Protein 3I6I (pdb70)

Nearest PDB structures (foldseek):
  3i6i-assembly1_A  TM=1.003E+00  e=5.537E-61  Vitis vinifera
  3i6q-assembly1_A  TM=9.974E-01  e=1.670E-55  Vitis vinifera
  3i52-assembly1_A  TM=9.810E-01  e=1.243E-54  Vitis vinifera
  2qys-assembly2_B  TM=9.311E-01  e=1.424E-30  Ocimum basilicum
  7cs3-assembly2_B  TM=8.955E-01  e=9.671E-26  Isatis tinctoria

Foldseek 3Di:
DEEEEEQCLPDLNVLQLVLCLVVVHAYEYEDEDDDADPSRVVSVVVSVVSPYHYDYDFLLPQVSLLCVCVVVVHAEYEYQDDLVCLLSNVSNLVSCLVNVRHNEYEGNAAAADLVQFDFDPPLVVSSVSVVVSVVSNVVSVHKYFYEHEHAELAQQDLQDHFDDPAEAEAEAPLPAWTAYAHSNRSNNLVVVLRPDPLRIQAYEYECQPQRTGGRVVLQVLLCVVVVHHHHYDYDYLVNLVVQLVVNDPPRNSSSRVCSRCRVVNRNNDDDQPDRRHHYRCVVDPPPDTDYSSVVSNVSSVD

Structure (mmCIF, N/CA/C/O backbone):
data_3I6I
#
_entry.id   3I6I
#
_cell.length_a   45.079
_cell.length_b   50.236
_cell.length_c   67.424
_cell.angle_alpha   90.00
_cell.angle_beta   103.56
_cell.angle_gamma   90.00
#
_symmetry.space_group_name_H-M   'P 1 21 1'
#
loop_
_entity.id
_entity.type
_entity.pdbx_description
1 polymer 'Putative leucoanthocyanidin reductase 1'
2 non-polymer 'NADPH DIHYDRO-NICOTINAMIDE-ADENINE-DINUCLEOTIDE PHOSPHATE'
3 non-polymer 'ACETIC ACID'
4 water water
#
loop_
_atom_site.group_PDB
_atom_site.id
_atom_site.type_symbol
_atom_site.label_atom_id
_atom_site.label_alt_id
_atom_site.label_comp_id
_atom_site.label_asym_id
_atom_site.label_entity_id
_atom_site.label_seq_id
_atom_site.pdbx_PDB_ins_code
_atom_site.Cartn_x
_atom_site.Cartn_y
_atom_site.Cartn_z
_atom_site.occupancy
_atom_site.B_iso_or_equiv
_atom_site.auth_seq_id
_atom_site.auth_comp_id
_atom_site.auth_asym_id
_atom_site.auth_atom_id
_atom_site.pdbx_PDB_model_num
ATOM 1 N N . GLY A 1 11 ? 27.065 5.078 23.618 1.00 21.21 11 GLY A N 1
ATOM 2 C CA . GLY A 1 11 ? 26.091 5.714 22.661 1.00 15.05 11 GLY A CA 1
ATOM 3 C C . GLY A 1 11 ? 24.810 6.216 23.342 1.00 9.72 11 GLY A C 1
ATOM 4 O O . GLY A 1 11 ? 23.920 5.432 23.669 1.00 10.22 11 GLY A O 1
ATOM 5 N N . ARG A 1 12 ? 24.700 7.529 23.507 1.00 7.87 12 ARG A N 1
ATOM 6 C CA . ARG A 1 12 ? 23.542 8.147 24.185 1.00 5.66 12 ARG A CA 1
ATOM 7 C C . ARG A 1 12 ? 22.289 8.216 23.307 1.00 4.18 12 ARG A C 1
ATOM 8 O O . ARG A 1 12 ? 22.309 8.695 22.163 1.00 5.58 12 ARG A O 1
ATOM 16 N N . VAL A 1 13 ? 21.194 7.679 23.840 1.00 4.99 13 VAL A N 1
ATOM 17 C CA . VAL A 1 13 ? 19.936 7.538 23.095 1.00 8.06 13 VAL A CA 1
ATOM 18 C C . VAL A 1 13 ? 18.939 8.569 23.592 1.00 8.17 13 VAL A C 1
ATOM 19 O O . VAL A 1 13 ? 18.761 8.699 24.810 1.00 8.74 13 VAL A O 1
ATOM 23 N N . LEU A 1 14 ? 18.338 9.306 22.660 1.00 6.67 14 LEU A N 1
ATOM 24 C CA . LEU A 1 14 ? 17.197 10.194 22.939 1.00 5.75 14 LEU A CA 1
ATOM 25 C C . LEU A 1 14 ? 15.952 9.581 22.321 1.00 5.83 14 LEU A C 1
ATOM 26 O O . LEU A 1 14 ? 15.898 9.329 21.091 1.00 8.49 14 LEU A O 1
ATOM 31 N N . ILE A 1 15 ? 14.941 9.368 23.146 1.00 7.15 15 ILE A N 1
ATOM 32 C CA . ILE A 1 15 ? 13.641 8.855 22.682 1.00 2.88 15 ILE A CA 1
ATOM 33 C C . ILE A 1 15 ? 12.580 9.934 22.844 1.00 4.41 15 ILE A C 1
ATOM 34 O O . ILE A 1 15 ? 12.387 10.477 23.938 1.00 5.15 15 ILE A O 1
ATOM 39 N N . ALA A 1 16 ? 11.896 10.226 21.753 1.00 6.40 16 ALA A N 1
ATOM 40 C CA . ALA A 1 16 ? 10.744 11.104 21.760 1.00 5.40 16 ALA A CA 1
ATOM 41 C C . ALA A 1 16 ? 9.511 10.237 21.645 1.00 11.19 16 ALA A C 1
ATOM 42 O O . ALA A 1 16 ? 9.442 9.367 20.787 1.00 15.04 16 ALA A O 1
ATOM 44 N N . GLY A 1 17 ? 8.540 10.479 22.513 1.00 9.97 17 GLY A N 1
ATOM 45 C CA . GLY A 1 17 ? 7.315 9.664 22.526 1.00 12.10 17 GLY A CA 1
ATOM 46 C C . GLY A 1 17 ? 7.377 8.461 23.443 1.00 11.29 17 GLY A C 1
ATOM 47 O O . GLY A 1 17 ? 6.616 7.488 23.283 1.00 11.17 17 GLY A O 1
ATOM 48 N N . ALA A 1 18 ? 8.247 8.522 24.438 1.00 12.01 18 ALA A N 1
ATOM 49 C CA . ALA A 1 18 ? 8.395 7.415 25.396 1.00 11.43 18 ALA A CA 1
ATOM 50 C C . ALA A 1 18 ? 7.148 7.095 26.264 1.00 13.03 18 ALA A C 1
ATOM 51 O O . ALA A 1 18 ? 7.067 6.002 26.831 1.00 17.97 18 ALA A O 1
ATOM 53 N N . THR A 1 19 ? 6.185 8.020 26.377 1.00 11.04 19 THR A N 1
ATOM 54 C CA . THR A 1 19 ? 4.952 7.758 27.145 1.00 11.79 19 THR A CA 1
ATOM 55 C C . THR A 1 19 ? 3.839 7.156 26.296 1.00 11.32 19 THR A C 1
ATOM 56 O O . THR A 1 19 ? 2.765 6.822 26.821 1.00 8.99 19 THR A O 1
ATOM 60 N N . GLY A 1 20 ? 4.134 6.984 25.011 1.00 7.66 20 GLY A N 1
ATOM 61 C CA . GLY A 1 20 ? 3.255 6.372 24.036 1.00 10.45 20 GLY A CA 1
ATOM 62 C C . GLY A 1 20 ? 3.244 4.861 24.116 1.00 4.17 20 GLY A C 1
ATOM 63 O O . GLY A 1 20 ? 4.028 4.246 24.839 1.00 6.85 20 GLY A O 1
ATOM 64 N N . PHE A 1 21 ? 2.312 4.262 23.408 1.00 7.55 21 PHE A N 1
ATOM 65 C CA . PHE A 1 21 ? 2.130 2.822 23.479 1.00 8.78 21 PHE A CA 1
ATOM 66 C C . PHE A 1 21 ? 3.431 2.076 23.065 1.00 9.26 21 PHE A C 1
ATOM 67 O O . PHE A 1 21 ? 4.029 1.322 23.862 1.00 7.78 21 PHE A O 1
ATOM 75 N N . ILE A 1 22 ? 3.898 2.316 21.840 1.00 6.88 22 ILE A N 1
ATOM 76 C CA . ILE A 1 22 ? 5.151 1.714 21.382 1.00 7.39 22 ILE A CA 1
ATOM 77 C C . ILE A 1 22 ? 6.355 2.276 22.127 1.00 4.57 22 ILE A C 1
ATOM 78 O O . ILE A 1 2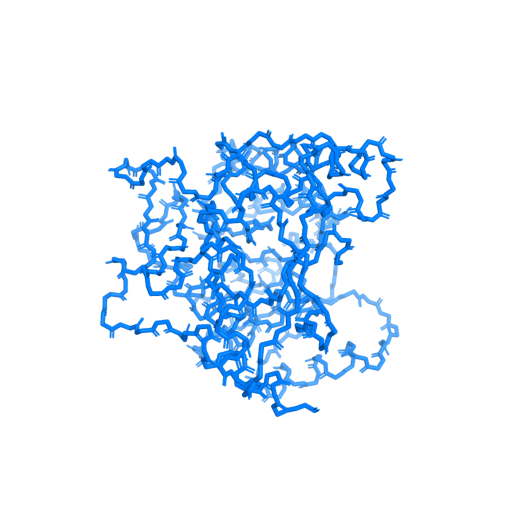2 ? 7.310 1.565 22.465 1.00 5.16 22 ILE A O 1
ATOM 83 N N . GLY A 1 23 ? 6.343 3.577 22.323 1.00 6.12 23 GLY A N 1
ATOM 84 C CA . GLY A 1 23 ? 7.443 4.255 22.977 1.00 7.69 23 GLY A CA 1
ATOM 85 C C . GLY A 1 23 ? 7.794 3.695 24.349 1.00 5.10 23 GLY A C 1
ATOM 86 O O . GLY A 1 23 ? 8.983 3.608 24.665 1.00 6.75 23 GLY A O 1
ATOM 87 N N . GLN A 1 24 ? 6.798 3.257 25.131 1.00 3.58 24 GLN A N 1
ATOM 88 C CA . GLN A 1 24 ? 7.036 2.709 26.484 1.00 6.10 24 GLN A CA 1
ATOM 89 C C . GLN A 1 24 ? 7.898 1.429 26.374 1.00 8.03 24 GLN A C 1
ATOM 90 O O . GLN A 1 24 ? 8.836 1.201 27.159 1.00 4.77 24 GLN A O 1
ATOM 94 N N . PHE A 1 25 ? 7.562 0.594 25.400 1.00 5.03 25 PHE A N 1
ATOM 95 C CA . PHE A 1 25 ? 8.320 -0.650 25.170 1.00 5.82 25 PHE A CA 1
ATOM 96 C C . PHE A 1 25 ? 9.757 -0.350 24.705 1.00 4.56 25 PHE A C 1
ATOM 97 O O . PHE A 1 25 ? 10.698 -0.967 25.190 1.00 6.95 25 PHE A O 1
ATOM 105 N N . VAL A 1 26 ? 9.915 0.606 23.787 1.00 4.69 26 VAL A N 1
ATOM 106 C CA . VAL A 1 26 ? 11.252 0.947 23.242 1.00 3.61 26 VAL A CA 1
ATOM 107 C C . VAL A 1 26 ? 12.138 1.530 24.340 1.00 4.08 26 VAL A C 1
ATOM 108 O O . VAL A 1 26 ? 13.293 1.157 24.479 1.00 3.84 26 VAL A O 1
ATOM 112 N N . ALA A 1 27 ? 11.580 2.451 25.128 1.00 6.25 27 ALA A N 1
ATOM 113 C CA . ALA A 1 27 ? 12.318 3.098 26.233 1.00 2.04 27 ALA A CA 1
ATOM 114 C C . ALA A 1 27 ? 12.749 2.114 27.318 1.00 3.16 27 ALA A C 1
ATOM 115 O O . ALA A 1 27 ? 13.897 2.139 27.780 1.00 3.47 27 ALA A O 1
ATOM 117 N N . THR A 1 28 ? 11.846 1.211 27.702 1.00 2.00 28 THR A N 1
ATOM 118 C CA . THR A 1 28 ? 12.138 0.211 28.699 1.00 3.72 28 THR A CA 1
ATOM 119 C C . THR A 1 28 ? 13.245 -0.693 28.220 1.00 2.00 28 THR A C 1
ATOM 120 O O . THR A 1 28 ? 14.134 -1.022 28.989 1.00 4.74 28 THR A O 1
A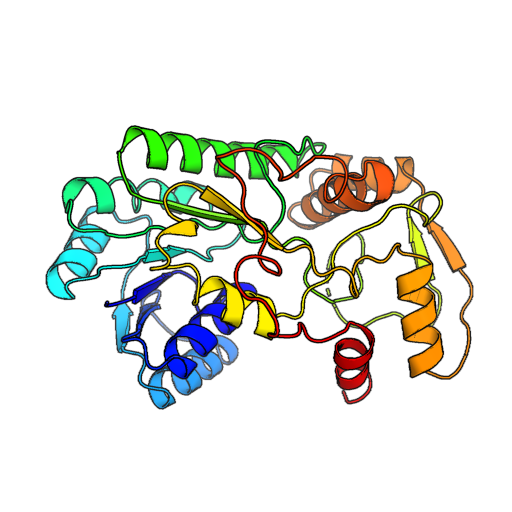TOM 124 N N . ALA A 1 29 ? 13.181 -1.098 26.950 1.00 2.84 29 ALA A N 1
ATOM 125 C CA . ALA A 1 29 ? 14.206 -1.950 26.333 1.00 3.92 29 ALA A CA 1
ATOM 126 C C . ALA A 1 29 ? 15.561 -1.261 26.313 1.00 2.00 29 ALA A C 1
ATOM 127 O O . ALA A 1 29 ? 16.576 -1.858 26.630 1.00 3.09 29 ALA A O 1
ATOM 129 N N . SER A 1 30 ? 15.567 0.009 25.936 1.00 4.88 30 SER A N 1
ATOM 130 C CA . SER A 1 30 ? 16.802 0.805 25.956 1.00 6.78 30 SER A CA 1
ATOM 131 C C . SER A 1 30 ? 17.444 0.797 27.364 1.00 4.77 30 SER A C 1
ATOM 132 O O . SER A 1 30 ? 18.635 0.523 27.520 1.00 5.36 30 SER A O 1
ATOM 135 N N . LEU A 1 31 ? 16.649 1.036 28.402 1.00 6.57 31 LEU A N 1
ATOM 136 C CA . LEU A 1 31 ? 17.166 1.018 29.777 1.00 7.23 31 LEU A CA 1
ATOM 137 C C . LEU A 1 31 ? 17.611 -0.373 30.247 1.00 7.25 31 LEU A C 1
ATOM 138 O O . LEU A 1 31 ? 18.649 -0.508 30.878 1.00 10.22 31 LEU A O 1
ATOM 143 N N . ASP A 1 32 ? 16.837 -1.405 29.902 1.00 7.45 32 ASP A N 1
ATOM 144 C CA . ASP A 1 32 ? 17.183 -2.801 30.195 1.00 8.40 32 ASP A CA 1
ATOM 145 C C . ASP A 1 32 ? 18.454 -3.280 29.463 1.00 9.11 32 ASP A C 1
ATOM 146 O O . ASP A 1 32 ? 19.137 -4.203 29.944 1.00 8.97 32 ASP A O 1
ATOM 151 N N . ALA A 1 33 ? 18.777 -2.637 28.340 1.00 8.39 33 ALA A N 1
ATOM 152 C CA . ALA A 1 33 ? 20.018 -2.910 27.588 1.00 8.05 33 ALA A CA 1
ATOM 153 C C . ALA A 1 33 ? 21.206 -2.158 28.154 1.00 7.23 33 ALA A C 1
ATOM 154 O O . ALA A 1 33 ? 22.294 -2.239 27.601 1.00 7.17 33 ALA A O 1
ATOM 156 N N . HIS A 1 34 ? 20.990 -1.426 29.254 1.00 8.30 34 HIS A N 1
ATOM 157 C CA A HIS A 1 34 ? 22.036 -0.654 29.921 0.50 7.93 34 HIS A CA 1
ATOM 158 C CA B HIS A 1 34 ? 22.018 -0.616 29.934 0.50 7.17 34 HIS A CA 1
ATOM 159 C C . HIS A 1 34 ? 22.582 0.492 29.024 1.00 8.30 34 HIS A C 1
ATOM 160 O O . HIS A 1 34 ? 23.732 0.923 29.179 1.00 9.72 34 HIS A O 1
ATOM 173 N N . ARG A 1 35 ? 21.760 0.972 28.095 1.00 7.55 35 ARG A N 1
ATOM 174 C CA . ARG A 1 35 ? 22.119 2.104 27.218 1.00 7.15 35 ARG A CA 1
ATOM 175 C C . ARG A 1 35 ? 21.794 3.440 27.915 1.00 9.55 35 ARG A C 1
ATOM 176 O O . ARG A 1 35 ? 20.724 3.577 28.516 1.00 5.01 35 ARG A O 1
ATOM 184 N N . PRO A 1 36 ? 22.706 4.437 27.842 1.00 11.93 36 PRO A N 1
ATOM 185 C CA . PRO A 1 36 ? 22.340 5.723 28.455 1.00 11.01 36 PRO A CA 1
ATOM 186 C C . PRO A 1 36 ? 21.149 6.301 27.708 1.00 11.46 36 PRO A C 1
ATOM 187 O O . PRO A 1 36 ? 21.210 6.462 26.475 1.00 7.43 36 PRO A O 1
ATOM 191 N N . THR A 1 37 ? 20.068 6.577 28.434 1.00 6.37 37 THR A N 1
ATOM 192 C CA . THR A 1 37 ? 18.796 6.844 27.811 1.00 5.64 37 THR A CA 1
ATOM 193 C C . THR A 1 37 ? 18.173 8.129 28.312 1.00 8.02 37 THR A C 1
ATOM 194 O O . THR A 1 37 ? 17.980 8.295 29.508 1.00 9.76 37 THR A O 1
ATOM 198 N N . TYR A 1 38 ? 17.855 9.023 27.378 1.00 7.72 38 TYR A N 1
ATOM 199 C CA . TYR A 1 38 ? 17.292 10.331 27.684 1.00 5.50 38 TYR A CA 1
ATOM 200 C C . TYR A 1 38 ? 15.891 10.347 27.108 1.00 8.82 38 TYR A C 1
ATOM 201 O O . TYR A 1 38 ? 15.678 9.895 25.986 1.00 14.89 38 TYR A O 1
ATOM 210 N N . ILE A 1 39 ? 14.940 10.858 27.871 1.00 5.45 39 ILE A N 1
ATOM 211 C CA . ILE A 1 39 ? 13.532 10.795 27.512 1.00 5.15 39 ILE A CA 1
ATOM 212 C C . ILE A 1 39 ? 12.999 12.210 27.381 1.00 6.22 39 ILE A C 1
ATOM 213 O O . ILE A 1 39 ? 13.059 12.983 28.349 1.00 4.29 39 ILE A O 1
ATOM 218 N N . LEU A 1 40 ? 12.474 12.546 26.203 1.00 4.21 40 LEU A N 1
ATOM 219 C CA . LEU A 1 40 ? 11.930 13.871 25.963 1.00 5.08 40 LEU A CA 1
ATOM 220 C C . LEU A 1 40 ? 10.548 13.979 26.575 1.00 9.01 40 LEU A C 1
ATOM 221 O O . LEU A 1 40 ? 9.727 13.111 26.358 1.00 12.99 40 LEU A O 1
ATOM 226 N N . ALA A 1 41 ? 10.313 15.029 27.377 1.00 7.25 41 ALA A N 1
ATOM 227 C CA . ALA A 1 41 ? 9.043 15.250 28.055 1.00 4.58 41 ALA A CA 1
ATOM 228 C C . ALA A 1 41 ? 8.470 16.617 27.676 1.00 10.89 41 ALA A C 1
ATOM 229 O O . ALA A 1 41 ? 9.198 17.612 27.639 1.00 6.52 41 ALA A O 1
ATOM 231 N N . ARG A 1 42 ? 7.170 16.649 27.394 1.00 11.02 42 ARG A N 1
ATOM 232 C CA . ARG A 1 42 ? 6.418 17.887 27.232 1.00 15.82 42 ARG A CA 1
ATOM 233 C C . ARG A 1 42 ? 6.394 18.594 28.572 1.00 13.88 42 ARG A C 1
ATOM 234 O O . ARG A 1 42 ? 6.056 17.979 29.584 1.00 11.78 42 ARG A O 1
ATOM 242 N N . PRO A 1 43 ? 6.758 19.886 28.602 1.00 15.63 43 PRO A N 1
ATOM 243 C CA . PRO A 1 43 ? 6.638 20.647 29.848 1.00 18.35 43 PRO A CA 1
ATOM 244 C C . PRO A 1 43 ? 5.207 20.711 30.378 1.00 20.17 43 PRO A C 1
ATOM 245 O O . PRO A 1 43 ? 4.268 20.764 29.589 1.00 20.64 43 PRO A O 1
ATOM 249 N N . GLY A 1 44 ? 5.051 20.697 31.699 1.00 20.91 44 GLY A N 1
ATOM 250 C CA . GLY A 1 44 ? 3.748 20.922 32.322 1.00 24.45 44 GLY A CA 1
ATOM 251 C C . GLY A 1 44 ? 3.325 19.844 33.297 1.00 27.00 44 GLY A C 1
ATOM 252 O O . GLY A 1 44 ? 4.105 18.946 33.624 1.00 30.92 44 GLY A O 1
ATOM 253 N N . PRO A 1 45 ? 2.075 19.935 33.774 1.00 27.67 45 PRO A N 1
ATOM 254 C CA . PRO A 1 45 ? 1.451 18.988 34.685 1.00 26.51 45 PRO A CA 1
ATOM 255 C C . PRO A 1 45 ? 1.372 17.604 34.060 1.00 24.49 45 PRO A C 1
ATOM 256 O O . PRO A 1 45 ? 1.293 17.483 32.841 1.00 24.69 45 PRO A O 1
ATOM 258 N N . ARG A 1 46 ? 1.410 16.571 34.894 1.00 23.18 46 ARG A N 1
ATOM 259 C CA . ARG A 1 46 ? 1.487 15.193 34.414 1.00 20.91 46 ARG A CA 1
ATOM 260 C C . ARG A 1 46 ? 0.231 14.385 34.728 1.00 17.52 46 ARG A C 1
ATOM 261 O O . ARG A 1 46 ? -0.197 14.302 35.864 1.00 16.99 46 ARG A O 1
ATOM 269 N N . SER A 1 47 ? -0.338 13.784 33.689 1.00 16.70 47 SER A N 1
ATOM 270 C CA . SER A 1 47 ? -1.432 12.826 33.818 1.00 17.00 47 SER A CA 1
ATOM 271 C C . SER A 1 47 ? -1.011 11.706 34.778 1.00 14.60 47 SER A C 1
ATOM 272 O O . SER A 1 47 ? 0.180 11.414 34.895 1.00 16.06 47 SER A O 1
ATOM 275 N N . PRO A 1 48 ? -1.975 11.067 35.458 1.00 12.96 48 PRO A N 1
ATOM 276 C CA . PRO A 1 48 ? -1.661 9.872 36.258 1.00 11.66 48 PRO A CA 1
ATOM 277 C C . PRO A 1 48 ? -0.864 8.793 35.503 1.00 12.16 48 PRO A C 1
ATOM 278 O O . PRO A 1 48 ? 0.088 8.249 36.054 1.00 13.74 48 PRO A O 1
ATOM 282 N N . SER A 1 49 ? -1.226 8.506 34.255 1.00 11.68 49 SER A N 1
ATOM 283 C CA . SER A 1 49 ? -0.541 7.463 33.493 1.00 12.98 49 SER A CA 1
ATOM 284 C C . SER A 1 49 ? 0.862 7.912 33.060 1.00 12.18 49 SER A C 1
ATOM 285 O O . SER A 1 49 ? 1.815 7.139 33.180 1.00 8.31 49 SER A O 1
ATOM 288 N N . LYS A 1 50 ? 0.983 9.162 32.597 1.00 13.69 50 LYS A N 1
ATOM 289 C CA . LYS A 1 50 ? 2.292 9.763 32.288 1.00 14.44 50 LYS A CA 1
ATOM 290 C C . LYS A 1 50 ? 3.203 9.786 33.509 1.00 12.23 50 LYS A C 1
ATOM 291 O O . LYS A 1 50 ? 4.385 9.428 33.419 1.00 14.50 50 LYS A O 1
ATOM 293 N N . ALA A 1 51 ? 2.642 10.219 34.630 1.00 11.80 51 ALA A N 1
ATOM 294 C CA . ALA A 1 51 ? 3.316 10.165 35.929 1.00 11.32 51 ALA A CA 1
ATOM 295 C C . ALA A 1 51 ? 3.837 8.763 36.208 1.00 11.10 51 ALA A C 1
ATOM 296 O O . ALA A 1 51 ? 4.976 8.604 36.639 1.00 12.03 51 ALA A O 1
ATOM 298 N N . LYS A 1 52 ? 3.000 7.758 35.954 1.00 10.08 52 LYS A N 1
ATOM 299 C CA . LYS A 1 52 ? 3.376 6.363 36.170 1.00 13.74 52 LYS A CA 1
ATOM 300 C C . LYS A 1 52 ? 4.570 5.977 35.298 1.00 12.49 52 LYS A C 1
ATOM 301 O O . LYS A 1 52 ? 5.590 5.482 35.784 1.00 13.66 52 LYS A O 1
ATOM 303 N N . ILE A 1 53 ? 4.450 6.238 34.008 1.00 13.63 53 ILE A N 1
ATOM 304 C CA . ILE A 1 53 ? 5.506 5.896 33.054 1.00 12.19 53 ILE A CA 1
ATOM 305 C C . ILE A 1 53 ? 6.831 6.610 33.362 1.00 11.20 53 ILE A C 1
ATOM 306 O O . ILE A 1 53 ? 7.879 5.965 33.437 1.00 8.90 53 ILE A O 1
ATOM 311 N N . PHE A 1 54 ? 6.799 7.932 33.535 1.00 11.36 54 PHE A N 1
ATOM 312 C CA . PHE A 1 54 ? 8.032 8.688 33.815 1.00 9.64 54 PHE A CA 1
ATOM 313 C C . PHE A 1 54 ? 8.748 8.230 35.094 1.00 9.20 54 PHE A C 1
ATOM 314 O O . PHE A 1 54 ? 9.977 8.237 35.151 1.00 16.16 54 PHE A O 1
ATOM 322 N N . LYS A 1 55 ? 7.987 7.857 36.108 1.00 7.96 55 LYS A N 1
ATOM 323 C CA . LYS A 1 55 ? 8.556 7.367 37.358 1.00 12.37 55 LYS A CA 1
ATOM 324 C C . LYS A 1 55 ? 9.307 6.054 37.115 1.00 9.11 55 LYS A C 1
ATOM 325 O O . LYS A 1 55 ? 10.472 5.914 37.488 1.00 11.85 55 LYS A O 1
ATOM 326 N N . ALA A 1 56 ? 8.628 5.105 36.488 1.00 7.63 56 ALA A N 1
ATOM 327 C CA . ALA A 1 56 ? 9.235 3.804 36.140 1.00 9.27 56 ALA A CA 1
ATOM 328 C C . ALA A 1 56 ? 10.558 3.951 35.369 1.00 10.60 56 ALA A C 1
ATOM 329 O O . ALA A 1 56 ? 11.552 3.277 35.699 1.00 7.88 56 ALA A O 1
ATOM 331 N N . LEU A 1 57 ? 10.569 4.848 34.374 1.00 5.88 57 LEU A N 1
ATOM 332 C CA . LEU A 1 57 ? 11.743 5.077 33.543 1.00 6.31 57 LEU A CA 1
ATOM 333 C C . LEU A 1 57 ? 12.878 5.747 34.321 1.00 7.76 57 LEU A C 1
ATOM 334 O O . LEU A 1 57 ? 14.035 5.341 34.192 1.00 10.92 57 LEU A O 1
ATOM 339 N N . GLU A 1 58 ? 12.562 6.770 35.120 1.00 7.90 58 GLU A N 1
ATOM 340 C CA . GLU A 1 58 ? 13.567 7.423 35.972 1.00 9.40 58 GLU A CA 1
ATOM 341 C C . GLU A 1 58 ? 14.176 6.425 36.973 1.00 9.65 58 GLU A C 1
ATOM 342 O O . GLU A 1 58 ? 15.387 6.434 37.206 1.00 9.75 58 GLU A O 1
ATOM 348 N N . ASP A 1 59 ? 13.339 5.552 37.525 1.00 7.06 59 ASP A N 1
ATOM 349 C CA . ASP A 1 59 ? 13.808 4.499 38.447 1.00 13.33 59 ASP A CA 1
ATOM 350 C C . ASP A 1 59 ? 14.766 3.509 37.745 1.00 14.59 59 ASP A C 1
ATOM 351 O O . ASP A 1 59 ? 15.625 2.909 38.403 1.00 15.24 59 ASP A O 1
ATOM 356 N N . LYS A 1 60 ? 14.607 3.351 36.424 1.00 15.96 60 LYS A N 1
ATOM 357 C CA . LYS A 1 60 ? 15.512 2.538 35.596 1.00 15.68 60 LYS A CA 1
ATOM 358 C C . LYS A 1 60 ? 16.745 3.335 35.128 1.00 17.38 60 LYS A C 1
ATOM 359 O O . LYS A 1 60 ? 17.648 2.780 34.506 1.00 15.09 60 LYS A O 1
ATOM 365 N N . GLY A 1 61 ? 16.790 4.632 35.430 1.00 12.51 61 GLY A N 1
ATOM 366 C CA . GLY A 1 61 ? 17.990 5.436 35.165 1.00 10.60 61 GLY A CA 1
ATOM 367 C C . GLY A 1 61 ? 17.856 6.411 34.011 1.00 7.80 61 GLY A C 1
ATOM 368 O O . GLY A 1 61 ? 18.842 7.007 33.586 1.00 7.59 61 GLY A O 1
ATOM 369 N N . ALA A 1 62 ? 16.633 6.599 33.537 1.00 3.52 62 ALA A N 1
ATOM 370 C CA . ALA A 1 62 ? 16.354 7.547 32.445 1.00 6.54 62 ALA A CA 1
ATOM 371 C C . ALA A 1 62 ? 16.628 8.977 32.883 1.00 7.27 62 ALA A C 1
ATOM 372 O O . ALA A 1 62 ? 16.401 9.317 34.041 1.00 8.77 62 ALA A O 1
ATOM 374 N N . ILE A 1 63 ? 17.124 9.803 31.963 1.00 8.77 63 ILE A N 1
ATOM 375 C CA . ILE A 1 63 ? 17.338 11.228 32.243 1.00 9.09 63 ILE A CA 1
ATOM 376 C C . ILE A 1 63 ? 16.252 11.971 31.490 1.00 7.99 63 ILE A C 1
ATOM 377 O O . ILE A 1 63 ? 16.162 11.877 30.260 1.00 7.77 63 ILE A O 1
ATOM 382 N N . ILE A 1 64 ? 15.401 12.682 32.216 1.00 6.55 64 ILE A N 1
ATOM 383 C CA . ILE A 1 64 ? 14.329 13.434 31.568 1.00 7.55 64 ILE A CA 1
ATOM 384 C C . ILE A 1 64 ? 14.848 14.794 31.073 1.00 6.43 64 ILE A C 1
ATOM 385 O O . ILE A 1 64 ? 15.518 15.524 31.817 1.00 8.91 64 ILE A O 1
ATOM 390 N N . VAL A 1 65 ? 14.535 15.097 29.815 1.00 7.64 65 VAL A N 1
ATOM 391 C CA . VAL A 1 65 ? 14.826 16.376 29.161 1.00 6.26 65 VAL A CA 1
ATOM 392 C C . VAL A 1 65 ? 13.532 16.978 28.601 1.00 7.18 65 VAL A C 1
ATOM 393 O O . VAL A 1 65 ? 12.667 16.281 28.077 1.00 7.47 65 VAL A O 1
ATOM 397 N N . TYR A 1 66 ? 13.378 18.289 28.743 1.00 6.23 66 TYR A N 1
ATOM 398 C CA . TYR A 1 66 ? 12.120 18.928 28.414 1.00 6.86 66 TYR A CA 1
ATOM 399 C C . TYR A 1 66 ? 12.178 19.581 27.062 1.00 7.58 66 TYR A C 1
ATOM 400 O O . TYR A 1 66 ? 13.070 20.377 26.794 1.00 9.18 66 TYR A O 1
ATOM 409 N N . GLY A 1 67 ? 11.227 19.248 26.205 1.00 9.45 67 GLY A N 1
ATOM 410 C CA . GLY A 1 67 ? 11.094 19.923 24.925 1.00 9.90 67 GLY A CA 1
ATOM 411 C C . GLY A 1 67 ? 10.078 19.213 24.056 1.00 12.57 67 GLY A C 1
ATOM 412 O O . GLY A 1 67 ? 9.463 18.229 24.479 1.00 13.09 67 GLY A O 1
ATOM 413 N N . LEU A 1 68 ? 9.933 19.725 22.838 1.00 10.72 68 LEU A N 1
ATOM 414 C CA . LEU A 1 68 ? 8.972 19.249 21.855 1.00 12.59 68 LEU A CA 1
ATOM 415 C C . LEU A 1 68 ? 9.713 19.173 20.525 1.00 11.22 68 LEU A C 1
ATOM 416 O O . LEU A 1 68 ? 10.459 20.098 20.187 1.00 9.18 68 LEU A O 1
ATOM 421 N N . ILE A 1 69 ? 9.493 18.089 19.777 1.00 13.54 69 ILE A N 1
ATOM 422 C CA . ILE A 1 69 ? 10.301 17.807 18.584 1.00 8.94 69 ILE A CA 1
ATOM 423 C C . ILE A 1 69 ? 10.038 18.757 17.417 1.00 6.59 69 ILE A C 1
ATOM 424 O O . ILE A 1 69 ? 10.858 18.840 16.532 1.00 9.69 69 ILE A O 1
ATOM 429 N N . ASN A 1 70 ? 8.921 19.482 17.444 1.00 7.55 70 ASN A N 1
ATOM 430 C CA . ASN A 1 70 ? 8.6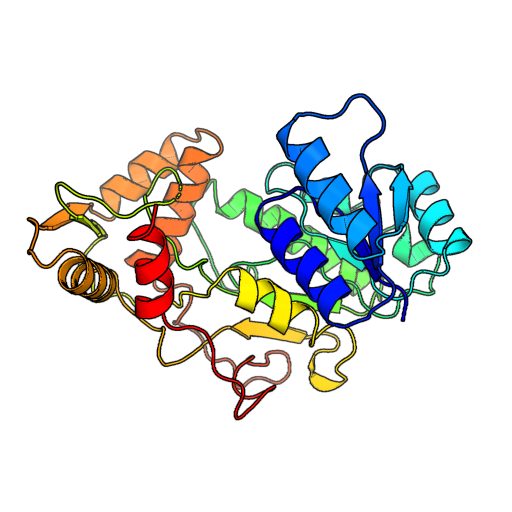16 20.501 16.407 1.00 7.43 70 ASN A CA 1
ATOM 431 C C . ASN A 1 70 ? 9.335 21.872 16.589 1.00 6.27 70 ASN A C 1
ATOM 432 O O . ASN A 1 70 ? 9.147 22.809 15.798 1.00 8.81 70 ASN A O 1
ATOM 437 N N . GLU A 1 71 ? 10.136 21.984 17.646 1.00 8.04 71 GLU A N 1
ATOM 438 C CA . GLU A 1 71 ? 10.845 23.213 17.972 1.00 9.68 71 GLU A CA 1
ATOM 439 C C . GLU A 1 71 ? 12.303 23.021 17.605 1.00 6.77 71 GLU A C 1
ATOM 440 O O . GLU A 1 71 ? 13.058 22.458 18.393 1.00 7.86 71 GLU A O 1
ATOM 446 N N . GLN A 1 72 ? 12.685 23.438 16.405 1.00 6.17 72 GLN A N 1
ATOM 447 C CA . GLN A 1 72 ? 14.021 23.083 15.863 1.00 5.57 72 GLN A CA 1
ATOM 448 C C . GLN A 1 72 ? 15.169 23.575 16.731 1.00 7.10 72 GLN A C 1
ATOM 449 O O . GLN A 1 72 ? 16.049 22.770 17.113 1.00 2.78 72 GLN A O 1
ATOM 455 N N . GLU A 1 73 ? 15.182 24.871 17.032 1.00 10.08 73 GLU A N 1
ATOM 456 C CA . GLU A 1 73 ? 16.220 25.450 17.903 1.00 10.41 73 GLU A CA 1
ATOM 457 C C . GLU A 1 73 ? 16.335 24.711 19.259 1.00 6.82 73 GLU A C 1
ATOM 458 O O . GLU A 1 73 ? 17.441 24.417 19.705 1.00 2.46 73 GLU A O 1
ATOM 464 N N . ALA A 1 74 ? 15.200 24.427 19.905 1.00 7.81 74 ALA A N 1
ATOM 465 C CA . ALA A 1 74 ? 15.190 23.652 21.156 1.00 6.14 74 ALA A CA 1
ATOM 466 C C . ALA A 1 74 ? 15.823 22.280 20.975 1.00 6.13 74 ALA A C 1
ATOM 467 O O . ALA A 1 74 ? 16.600 21.824 21.824 1.00 6.10 74 ALA A O 1
ATOM 469 N N . MET A 1 75 ? 15.493 21.602 19.878 1.00 5.19 75 MET A N 1
ATOM 470 C CA . MET A 1 75 ? 16.039 20.258 19.650 1.00 6.80 75 MET A CA 1
ATOM 471 C C . MET A 1 75 ? 17.534 20.310 19.378 1.00 4.92 75 MET A C 1
ATOM 472 O O . MET A 1 75 ? 18.281 19.419 19.817 1.00 5.12 75 MET A O 1
ATOM 477 N N . GLU A 1 76 ? 17.976 21.349 18.669 1.00 6.85 76 GLU A N 1
ATOM 478 C CA . GLU A 1 76 ? 19.408 21.493 18.413 1.00 5.35 76 GLU A CA 1
ATOM 479 C C . GLU A 1 76 ? 20.145 21.605 19.753 1.00 4.78 76 GLU A C 1
ATOM 480 O O . GLU A 1 76 ? 21.184 20.953 19.974 1.00 6.00 76 GLU A O 1
ATOM 486 N N . LYS A 1 77 ? 19.583 22.389 20.674 1.00 4.24 77 LYS A N 1
ATOM 487 C CA . LYS A 1 77 ? 20.230 22.619 21.958 1.00 5.53 77 LYS A CA 1
ATOM 488 C C . LYS A 1 77 ? 20.357 21.330 22.764 1.00 4.94 77 LYS A C 1
ATOM 489 O O . LYS A 1 77 ? 21.403 21.044 23.303 1.00 6.34 77 LYS A O 1
ATOM 492 N N . ILE A 1 78 ? 19.279 20.567 22.827 1.00 4.09 78 ILE A N 1
ATOM 493 C CA . ILE A 1 78 ? 19.245 19.287 23.543 1.00 7.02 78 ILE A CA 1
ATOM 494 C C . ILE A 1 78 ? 20.253 18.263 22.951 1.00 4.41 78 ILE A C 1
ATOM 495 O O . ILE A 1 78 ? 21.046 17.661 23.679 1.00 3.50 78 ILE A O 1
ATOM 500 N N . LEU A 1 79 ? 20.251 18.104 21.630 1.00 4.53 79 LEU A N 1
ATOM 501 C CA . LEU A 1 79 ? 21.156 17.147 20.990 1.00 6.79 79 LEU A CA 1
ATOM 502 C C . LEU A 1 79 ? 22.618 17.513 21.241 1.00 6.91 79 LEU A C 1
ATOM 503 O O . LEU A 1 79 ? 23.474 16.626 21.383 1.00 8.12 79 LEU A O 1
ATOM 508 N N . LYS A 1 80 ? 22.893 18.808 21.286 1.00 6.09 80 LYS A N 1
ATOM 509 C CA . LYS A 1 80 ? 24.245 19.296 21.514 1.00 8.85 80 LYS A CA 1
ATOM 510 C C . LYS A 1 80 ? 24.631 19.183 22.973 1.00 8.56 80 LYS A C 1
ATOM 511 O O . LYS A 1 80 ? 25.688 18.627 23.297 1.00 8.67 80 LYS A O 1
ATOM 515 N N . GLU A 1 81 ? 23.784 19.716 23.847 1.00 5.12 81 GLU A N 1
ATOM 516 C CA . GLU A 1 81 ? 24.077 19.754 25.285 1.00 8.65 81 GLU A CA 1
ATOM 517 C C . GLU A 1 81 ? 24.276 18.344 25.856 1.00 9.13 81 GLU A C 1
ATOM 518 O O . GLU A 1 81 ? 25.193 18.119 26.643 1.00 9.55 81 GLU A O 1
ATOM 521 N N . HIS A 1 82 ? 23.433 17.400 25.439 1.00 7.10 82 HIS A N 1
ATOM 522 C CA . HIS A 1 82 ? 23.458 16.042 25.989 1.00 5.02 82 HIS A CA 1
ATOM 523 C C . HIS A 1 82 ? 24.283 15.051 25.161 1.00 8.43 82 HIS A C 1
ATOM 524 O O . HIS A 1 82 ? 24.373 13.873 25.511 1.00 9.85 82 HIS A O 1
ATOM 531 N N . GLU A 1 83 ? 24.931 15.551 24.107 1.00 7.90 83 GLU A N 1
ATOM 532 C CA . GLU A 1 83 ? 25.828 14.767 23.255 1.00 8.72 83 GLU A CA 1
ATOM 533 C C . GLU A 1 83 ? 25.142 13.519 22.719 1.00 6.60 83 GLU A C 1
ATOM 534 O O . GLU A 1 83 ? 25.686 12.423 22.744 1.00 7.56 83 GLU A O 1
ATOM 540 N N . ILE A 1 84 ? 23.939 13.707 22.202 1.00 9.19 84 ILE A N 1
ATOM 541 C CA . ILE A 1 84 ? 23.134 12.579 21.764 1.00 8.77 84 ILE A CA 1
ATOM 542 C C . ILE A 1 84 ? 23.709 11.927 20.499 1.00 8.78 84 ILE A C 1
ATOM 543 O O . ILE A 1 84 ? 24.070 12.623 19.547 1.00 7.20 84 ILE A O 1
ATOM 548 N N . ASP A 1 85 ? 23.748 10.593 20.498 1.00 4.85 85 ASP A N 1
ATOM 549 C CA . ASP A 1 85 ? 24.243 9.803 19.356 1.00 9.81 85 ASP A CA 1
ATOM 550 C C . ASP A 1 85 ? 23.145 9.156 18.500 1.00 6.61 85 ASP A C 1
ATOM 551 O O . ASP A 1 85 ? 23.266 9.056 17.262 1.00 8.41 85 ASP A O 1
ATOM 556 N N A ILE A 1 86 ? 22.068 8.742 19.162 0.50 4.87 86 ILE A N 1
ATOM 557 N N B ILE A 1 86 ? 22.100 8.688 19.170 0.50 5.36 86 ILE A N 1
ATOM 558 C CA A ILE A 1 86 ? 21.025 7.922 18.587 0.50 3.47 86 ILE A CA 1
ATOM 559 C CA B ILE A 1 86 ? 21.020 7.974 18.545 0.50 4.20 86 ILE A CA 1
ATOM 560 C C A ILE A 1 86 ? 19.674 8.560 18.911 0.50 4.93 86 ILE A C 1
ATOM 561 C C B ILE A 1 86 ? 19.719 8.662 18.890 0.50 4.90 86 ILE A C 1
ATOM 562 O O A ILE A 1 86 ? 19.385 8.808 20.077 0.50 7.48 86 ILE A O 1
ATOM 563 O O B ILE A 1 86 ? 19.513 9.045 20.037 0.50 6.53 86 ILE A O 1
ATOM 572 N N . VAL A 1 87 ? 18.857 8.843 17.903 1.00 4.47 87 VAL A N 1
ATOM 573 C CA . VAL A 1 87 ? 17.535 9.465 18.154 1.00 3.78 87 VAL A CA 1
ATOM 574 C C . VAL A 1 87 ? 16.472 8.469 17.709 1.00 6.81 87 VAL A C 1
ATOM 575 O O . VAL A 1 87 ? 16.521 7.969 16.592 1.00 5.37 87 VAL A O 1
ATOM 579 N N . VAL A 1 88 ? 15.543 8.166 18.592 1.00 4.81 88 VAL A N 1
ATOM 580 C CA . VAL A 1 88 ? 14.412 7.286 18.273 1.00 3.03 88 VAL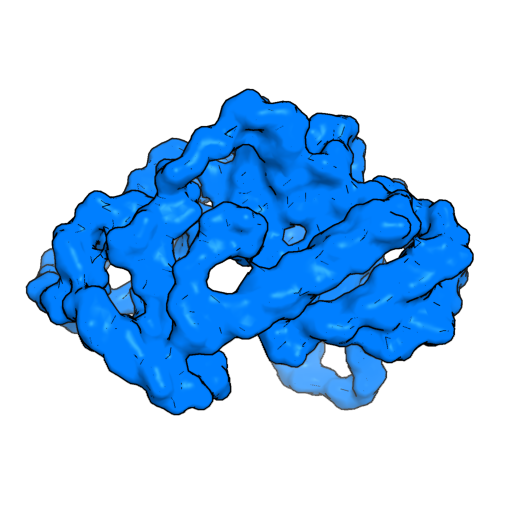 A CA 1
ATOM 581 C C . VAL A 1 88 ? 13.104 8.054 18.477 1.00 4.16 88 VAL A C 1
ATOM 582 O O . VAL A 1 88 ? 12.847 8.520 19.585 1.00 5.98 88 VAL A O 1
ATOM 586 N N . SER A 1 89 ? 12.300 8.200 17.423 1.00 4.88 89 SER A N 1
ATOM 587 C CA . SER A 1 89 ? 11.016 8.853 17.495 1.00 6.17 89 SER A CA 1
ATOM 588 C C . SER A 1 89 ? 9.905 7.827 17.440 1.00 6.78 89 SER A C 1
ATOM 589 O O . SER A 1 89 ? 9.829 7.029 16.499 1.00 4.71 89 SER A O 1
ATOM 592 N N . THR A 1 90 ? 9.046 7.863 18.459 1.00 7.53 90 THR A N 1
ATOM 593 C CA . THR A 1 90 ? 7.844 6.988 18.532 1.00 5.28 90 THR A CA 1
ATOM 594 C C . THR A 1 90 ? 6.591 7.854 18.661 1.00 6.90 90 THR A C 1
ATOM 595 O O . THR A 1 90 ? 5.582 7.464 19.280 1.00 7.05 90 THR A O 1
ATOM 599 N N . VAL A 1 91 ? 6.603 9.014 18.029 1.00 4.77 91 VAL A N 1
ATOM 600 C CA . VAL A 1 91 ? 5.440 9.912 18.112 1.00 3.06 91 VAL A CA 1
ATOM 601 C C . VAL A 1 91 ? 4.237 9.340 17.379 1.00 6.15 91 VAL A C 1
ATOM 602 O O . VAL A 1 91 ? 4.377 8.530 16.437 1.00 7.24 91 VAL A O 1
ATOM 606 N N . GLY A 1 92 ? 3.053 9.778 17.779 1.00 8.35 92 GLY A N 1
ATOM 607 C CA . GLY A 1 92 ? 1.829 9.220 17.236 1.00 9.18 92 GLY A CA 1
ATOM 608 C C . GLY A 1 92 ? 1.511 9.649 15.813 1.00 6.84 92 GLY A C 1
ATOM 609 O O . GLY A 1 92 ? 2.064 10.624 15.286 1.00 6.94 92 GLY A O 1
ATOM 610 N N . GLY A 1 93 ? 0.528 8.979 15.232 1.00 11.68 93 GLY A N 1
ATOM 611 C CA . GLY A 1 93 ? 0.087 9.256 13.871 1.00 13.78 93 GLY A CA 1
ATOM 612 C C . GLY A 1 93 ? -0.309 10.680 13.559 1.00 16.54 93 GLY A C 1
ATOM 613 O O . GLY A 1 93 ? -0.063 11.163 12.454 1.00 21.59 93 GLY A O 1
ATOM 614 N N . GLU A 1 94 ? -0.914 11.355 14.526 1.00 12.24 94 GLU A N 1
ATOM 615 C CA . GLU A 1 94 ? -1.267 12.761 14.412 1.00 14.19 94 GLU A CA 1
ATOM 616 C C . GLU A 1 94 ? -0.051 13.702 14.368 1.00 10.52 94 GLU A C 1
ATOM 617 O O . GLU A 1 94 ? -0.183 14.832 13.933 1.00 13.44 94 GLU A O 1
ATOM 623 N N . SER A 1 95 ? 1.123 13.236 14.801 1.00 4.66 95 SER A N 1
ATOM 624 C CA . SER A 1 95 ? 2.311 14.086 14.945 1.00 6.03 95 SER A CA 1
ATOM 625 C C . SER A 1 95 ? 3.456 13.748 14.006 1.00 6.88 95 SER A C 1
ATOM 626 O O . SER A 1 95 ? 4.586 14.181 14.232 1.00 6.48 95 SER A O 1
ATOM 629 N N . ILE A 1 96 ? 3.199 12.985 12.944 1.00 4.02 96 ILE A N 1
ATOM 630 C CA . ILE A 1 96 ? 4.299 12.553 12.071 1.00 2.46 96 ILE A CA 1
ATOM 631 C C . ILE A 1 96 ? 5.099 13.767 11.485 1.00 2.00 96 ILE A C 1
ATOM 632 O O . ILE A 1 96 ? 6.331 13.754 11.477 1.00 3.83 96 ILE A O 1
ATOM 637 N N . LEU A 1 97 ? 4.427 14.790 11.003 1.00 3.99 97 LEU A N 1
ATOM 638 C CA . LEU A 1 97 ? 5.163 15.952 10.409 1.00 4.65 97 LEU A CA 1
ATOM 639 C C . LEU A 1 97 ? 5.858 16.867 11.459 1.00 6.07 97 LEU A C 1
ATOM 640 O O . LEU A 1 97 ? 6.709 17.694 11.110 1.00 6.63 97 LEU A O 1
ATOM 645 N N . ASP A 1 98 ? 5.571 16.657 12.746 1.00 6.62 98 ASP A N 1
ATOM 646 C CA . ASP A 1 98 ? 6.340 17.301 13.826 1.00 8.67 98 ASP A CA 1
ATOM 647 C C . ASP A 1 98 ? 7.799 16.855 13.763 1.00 7.55 98 ASP A C 1
ATOM 648 O O . ASP A 1 98 ? 8.697 17.484 14.338 1.00 6.00 98 ASP A O 1
ATOM 653 N N . GLN A 1 99 ? 8.050 15.742 13.074 1.00 4.34 99 GLN A N 1
ATOM 654 C CA . GLN A 1 99 ? 9.401 15.243 12.927 1.00 2.91 99 GLN A CA 1
ATOM 655 C C . GLN A 1 99 ? 10.261 16.086 11.967 1.00 2.77 99 GLN A C 1
ATOM 656 O O . GLN A 1 99 ? 11.486 15.955 11.974 1.00 5.12 99 GLN A O 1
ATOM 662 N N . ILE A 1 100 ? 9.637 16.935 11.154 1.00 2.01 100 ILE A N 1
ATOM 663 C CA . ILE A 1 100 ? 10.365 17.724 10.164 1.00 5.69 100 ILE A CA 1
ATOM 664 C C . ILE A 1 100 ? 11.379 18.620 10.852 1.00 5.37 100 ILE A C 1
ATOM 665 O O . ILE A 1 100 ? 12.572 18.632 10.471 1.00 6.12 100 ILE A O 1
ATOM 670 N N . ALA A 1 101 ? 10.939 19.354 11.873 1.00 6.51 101 ALA A N 1
ATOM 671 C CA . ALA A 1 101 ? 11.887 20.214 12.633 1.00 6.68 101 ALA A CA 1
ATOM 672 C C . ALA A 1 101 ? 12.987 19.398 13.311 1.00 3.79 101 ALA A C 1
ATOM 673 O O . ALA A 1 101 ? 14.140 19.819 13.363 1.00 3.87 101 ALA A O 1
ATOM 675 N N . LEU A 1 102 ? 12.644 18.222 13.831 1.00 5.23 102 LEU A N 1
ATOM 676 C CA . LEU A 1 102 ? 13.646 17.342 14.420 1.00 5.57 102 LEU A CA 1
ATOM 677 C C . LEU A 1 102 ? 14.717 16.908 13.425 1.00 5.00 102 LEU A C 1
ATOM 678 O O . LEU A 1 102 ? 15.908 16.881 13.775 1.00 5.21 102 LEU A O 1
ATOM 683 N N . VAL A 1 103 ? 14.299 16.548 12.212 1.00 5.31 103 VAL A N 1
ATOM 684 C CA . VAL A 1 103 ? 15.233 16.186 11.132 1.00 5.43 103 VAL A CA 1
ATOM 685 C C . VAL A 1 103 ? 16.121 17.388 10.795 1.00 5.46 103 VAL A C 1
ATOM 686 O O . VAL A 1 103 ? 17.336 17.256 10.722 1.00 5.71 103 VAL A O 1
ATOM 690 N N . LYS A 1 104 ? 15.541 18.581 10.620 1.00 3.86 104 LYS A N 1
ATOM 691 C CA A LYS A 1 104 ? 16.362 19.775 10.348 0.50 5.52 104 LYS A CA 1
ATOM 692 C CA B LYS A 1 104 ? 16.364 19.773 10.340 0.50 4.71 104 LYS A CA 1
ATOM 693 C C . LYS A 1 104 ? 17.383 20.023 11.475 1.00 4.91 104 LYS A C 1
ATOM 694 O O . LYS A 1 104 ? 18.539 20.421 11.228 1.00 4.66 104 LYS A O 1
ATOM 704 N N . ALA A 1 105 ? 16.974 19.768 12.718 1.00 2.55 105 ALA A N 1
ATOM 705 C CA . ALA A 1 105 ? 17.834 19.946 13.892 1.00 5.70 105 ALA A CA 1
ATOM 706 C C . ALA A 1 105 ? 18.986 18.957 13.881 1.00 4.85 105 ALA A C 1
ATOM 707 O O . ALA A 1 105 ? 20.158 19.341 14.115 1.00 2.76 105 ALA A O 1
ATOM 709 N N . MET A 1 106 ? 18.679 17.702 13.581 1.00 4.11 106 MET A N 1
ATOM 710 C CA . MET A 1 106 ? 19.726 16.686 13.465 1.00 5.04 106 MET A CA 1
ATOM 711 C C . MET A 1 106 ? 20.704 17.006 12.342 1.00 4.86 106 MET A C 1
ATOM 712 O O . MET A 1 106 ? 21.921 16.815 12.489 1.00 6.10 106 MET A O 1
ATOM 717 N N . LYS A 1 107 ? 20.189 17.481 11.221 1.00 4.43 107 LYS A N 1
ATOM 718 C CA . LYS A 1 107 ? 21.054 17.880 10.117 1.00 5.96 107 LYS A CA 1
ATOM 719 C C . LYS A 1 107 ? 21.971 19.030 10.520 1.00 9.71 107 LYS A C 1
ATOM 720 O O . LYS A 1 107 ? 23.159 19.019 10.188 1.00 4.82 107 LYS A O 1
ATOM 726 N N . ALA A 1 108 ? 21.416 20.024 11.216 1.00 7.26 108 ALA A N 1
ATOM 727 C CA . ALA A 1 108 ? 22.205 21.164 11.698 1.00 7.43 108 ALA A CA 1
ATOM 728 C C . ALA A 1 108 ? 23.331 20.792 12.650 1.00 6.90 108 ALA A C 1
ATOM 729 O O . ALA A 1 108 ? 24.432 21.338 12.546 1.00 5.77 108 ALA A O 1
ATOM 731 N N . VAL A 1 109 ? 23.070 19.905 13.595 1.00 5.74 109 VAL A N 1
ATOM 732 C CA . VAL A 1 109 ? 24.071 19.513 14.574 1.00 6.60 109 VAL A CA 1
ATOM 733 C C . VAL A 1 109 ? 25.128 18.591 13.983 1.00 8.34 109 VAL A C 1
ATOM 734 O O . VAL A 1 109 ? 26.324 18.704 14.320 1.00 5.90 109 VAL A O 1
ATOM 738 N N . GLY A 1 110 ? 24.709 17.708 13.088 1.00 8.32 110 GLY A N 1
ATOM 739 C CA . GLY A 1 110 ? 25.651 16.936 12.274 1.00 10.77 110 GLY A CA 1
ATOM 740 C C . GLY A 1 110 ? 26.340 15.768 12.956 1.00 15.38 110 GLY A C 1
ATOM 741 O O . GLY A 1 110 ? 27.143 15.097 12.329 1.00 17.88 110 GLY A O 1
ATOM 742 N N . THR A 1 111 ? 25.958 15.474 14.197 1.00 11.42 111 THR A N 1
ATOM 743 C CA . THR A 1 111 ? 26.642 14.478 15.031 1.00 12.90 111 THR A CA 1
ATOM 744 C C . THR A 1 111 ? 25.838 13.200 15.248 1.00 8.30 111 THR A C 1
ATOM 745 O O . THR A 1 111 ? 26.268 12.302 16.001 1.00 9.92 111 THR A O 1
ATOM 749 N N . ILE A 1 112 ? 24.663 13.104 14.635 1.00 7.13 112 ILE A N 1
ATOM 750 C CA . ILE A 1 112 ? 23.821 11.935 14.868 1.00 5.93 112 ILE A CA 1
ATOM 751 C C . ILE A 1 112 ? 24.298 10.698 14.116 1.00 7.43 112 ILE A C 1
ATOM 752 O O . ILE A 1 112 ? 24.503 10.732 12.912 1.00 9.50 112 ILE A O 1
ATOM 757 N N . LYS A 1 113 ? 24.432 9.592 14.846 1.00 7.45 113 LYS A N 1
ATOM 758 C CA . LYS A 1 113 ? 24.907 8.314 14.283 1.00 5.98 113 LYS A CA 1
ATOM 759 C C . LYS A 1 113 ? 23.786 7.425 13.761 1.00 8.35 113 LYS A C 1
ATOM 760 O O . LYS A 1 113 ? 24.009 6.590 12.883 1.00 8.04 113 LYS A O 1
ATOM 766 N N . ARG A 1 114 ? 22.580 7.570 14.311 1.00 5.28 114 ARG A N 1
ATOM 767 C CA . ARG A 1 114 ? 21.427 6.839 13.796 1.00 3.30 114 ARG A CA 1
ATOM 768 C C . ARG A 1 114 ? 20.133 7.528 14.198 1.00 2.00 114 ARG A C 1
ATOM 769 O O . ARG A 1 114 ? 19.975 7.919 15.361 1.00 5.85 114 ARG A O 1
ATOM 777 N N . PHE A 1 115 ? 19.219 7.664 13.249 1.00 2.21 115 PHE A N 1
ATOM 778 C CA . PHE A 1 115 ? 17.870 8.140 13.499 1.00 2.92 115 PHE A CA 1
ATOM 779 C C . PHE A 1 115 ? 16.899 7.031 13.141 1.00 2.39 115 PHE A C 1
ATOM 780 O O . PHE A 1 115 ? 16.929 6.489 11.994 1.00 2.45 115 PHE A O 1
ATOM 788 N N . LEU A 1 116 ? 16.002 6.732 14.067 1.00 3.87 116 LEU A N 1
ATOM 789 C CA . LEU A 1 116 ? 14.843 5.883 13.757 1.00 5.28 116 LEU A CA 1
ATOM 790 C C . LEU A 1 116 ? 13.552 6.710 13.797 1.00 6.10 116 LEU A C 1
ATOM 791 O O . LEU A 1 116 ? 13.071 7.049 14.903 1.00 4.64 116 LEU A O 1
ATOM 796 N N . PRO A 1 117 ? 13.013 7.079 12.624 1.00 3.71 117 PRO A N 1
ATOM 797 C CA . PRO A 1 117 ? 11.745 7.832 12.674 1.00 4.93 117 PRO A CA 1
ATOM 798 C C . PRO A 1 117 ? 10.594 6.962 13.114 1.00 3.83 117 PRO A C 1
ATOM 799 O O . PRO A 1 117 ? 10.749 5.737 13.260 1.00 6.77 117 PRO A O 1
ATOM 803 N N . SER A 1 118 ? 9.439 7.606 13.298 1.00 2.00 118 SER A N 1
ATOM 804 C CA . SER A 1 118 ? 8.255 6.955 13.829 1.00 3.45 118 SER A CA 1
ATOM 805 C C . SER A 1 118 ? 7.590 6.134 12.758 1.00 4.17 118 SER A C 1
ATOM 806 O O . SER A 1 118 ? 6.700 6.597 12.040 1.00 5.81 118 SER A O 1
ATOM 809 N N . GLU A 1 119 ? 8.112 4.927 12.636 1.00 4.58 119 GLU A N 1
ATOM 810 C CA . GLU A 1 119 ? 7.683 3.932 11.650 1.00 2.00 119 GLU A CA 1
ATOM 811 C C . GLU A 1 119 ? 6.819 2.891 12.412 1.00 5.48 119 GLU A C 1
ATOM 812 O O . GLU A 1 119 ? 5.649 3.147 12.716 1.00 5.68 119 GLU A O 1
ATOM 818 N N . PHE A 1 120 ? 7.423 1.771 12.817 1.00 4.42 120 PHE A N 1
ATOM 819 C CA . PHE A 1 120 ? 6.824 0.803 13.729 1.00 3.90 120 PHE A CA 1
ATOM 820 C C . PHE A 1 120 ? 5.561 0.177 13.211 1.00 4.87 120 PHE A C 1
ATOM 821 O O . PHE A 1 120 ? 4.671 -0.134 13.987 1.00 7.04 120 PHE A O 1
ATOM 829 N N . GLY A 1 121 ? 5.490 -0.028 11.895 1.00 2.93 121 GLY A N 1
ATOM 830 C CA . GLY A 1 121 ? 4.395 -0.818 11.323 1.00 3.75 121 GLY A CA 1
ATOM 831 C C . GLY A 1 121 ? 4.805 -1.423 9.990 1.00 6.05 121 GLY A C 1
ATOM 832 O O . GLY A 1 121 ? 5.710 -2.269 9.939 1.00 5.74 121 GLY A O 1
ATOM 833 N N . HIS A 1 122 ? 4.166 -0.984 8.901 1.00 5.54 122 HIS A N 1
ATOM 834 C CA . HIS A 1 122 ? 4.413 -1.580 7.575 1.00 6.38 122 HIS A CA 1
ATOM 835 C C . HIS A 1 122 ? 5.516 -0.885 6.821 1.00 7.39 122 HIS A C 1
ATOM 836 O O . HIS A 1 122 ? 6.080 0.157 7.267 1.00 5.58 122 HIS A O 1
ATOM 843 N N . ASP A 1 123 ? 5.847 -1.416 5.648 1.00 4.78 123 ASP A N 1
ATOM 844 C CA . ASP A 1 123 ? 6.861 -0.710 4.827 1.00 5.84 123 ASP A CA 1
ATOM 845 C C . ASP A 1 123 ? 6.106 0.330 4.016 1.00 2.00 123 ASP A C 1
ATOM 846 O O . ASP A 1 123 ? 5.403 -0.011 3.067 1.00 2.00 123 ASP A O 1
ATOM 851 N N . VAL A 1 124 ? 6.167 1.585 4.455 1.00 3.39 124 VAL A N 1
ATOM 852 C CA . VAL A 1 124 ? 5.323 2.610 3.871 1.00 2.93 124 VAL A CA 1
ATOM 853 C C . VAL A 1 124 ? 5.649 2.882 2.405 1.00 4.09 124 VAL A C 1
ATOM 854 O O . VAL A 1 124 ? 4.829 3.439 1.659 1.00 2.00 124 VAL A O 1
ATOM 858 N N . ASN A 1 125 ? 6.864 2.507 1.984 1.00 5.55 125 ASN A N 1
ATOM 859 C CA . ASN A 1 125 ? 7.210 2.591 0.573 1.00 7.63 125 ASN A CA 1
ATOM 860 C C . ASN A 1 125 ? 6.740 1.486 -0.339 1.00 10.04 125 ASN A C 1
ATOM 861 O O . ASN A 1 125 ? 6.743 1.674 -1.553 1.00 16.94 125 ASN A O 1
ATOM 866 N N . ARG A 1 126 ? 6.274 0.362 0.201 1.00 2.00 126 ARG A N 1
ATOM 867 C CA . ARG A 1 126 ? 5.719 -0.699 -0.574 1.00 3.60 126 ARG A CA 1
ATOM 868 C C . ARG A 1 126 ? 4.196 -0.777 -0.467 1.00 3.67 126 ARG A C 1
ATOM 869 O O . ARG A 1 126 ? 3.529 -1.179 -1.398 1.00 3.95 126 ARG A O 1
ATOM 877 N N . ALA A 1 127 ? 3.683 -0.463 0.707 1.00 8.55 127 ALA A N 1
ATOM 878 C CA . ALA A 1 127 ? 2.224 -0.648 0.997 1.00 10.67 127 ALA A CA 1
ATOM 879 C C . ALA A 1 127 ? 1.430 0.511 0.406 1.00 11.06 127 ALA A C 1
ATOM 880 O O . ALA A 1 127 ? 1.888 1.654 0.439 1.00 9.42 127 ALA A O 1
ATOM 882 N N . ASP A 1 128 ? 0.202 0.221 -0.018 1.00 7.98 128 ASP A N 1
ATOM 883 C CA . ASP A 1 128 ? -0.651 1.187 -0.689 1.00 12.00 128 ASP A CA 1
ATOM 884 C C . ASP A 1 128 ? -2.078 1.126 -0.074 1.00 6.57 128 ASP A C 1
ATOM 885 O O . ASP A 1 128 ? -3.044 0.748 -0.767 1.00 7.29 128 ASP A O 1
ATOM 890 N N . PRO A 1 129 ? -2.214 1.546 1.194 1.00 4.68 129 PRO A N 1
ATOM 891 C CA . PRO A 1 129 ? -3.538 1.502 1.797 1.00 2.00 129 PRO A CA 1
ATOM 892 C C . PRO A 1 129 ? -4.473 2.487 1.215 1.00 2.44 129 PRO A C 1
ATOM 893 O O . PRO A 1 129 ? -4.055 3.482 0.630 1.00 2.94 129 PRO A O 1
ATOM 897 N N . VAL A 1 130 ? -5.760 2.246 1.363 1.00 2.00 130 VAL A N 1
ATOM 898 C CA . VAL A 1 130 ? -6.704 3.287 1.007 1.00 2.00 130 VAL A CA 1
ATOM 899 C C . VAL A 1 130 ? -6.653 4.494 1.941 1.00 2.00 130 VAL A C 1
ATOM 900 O O . VAL A 1 130 ? -6.048 4.442 2.999 1.00 2.00 130 VAL A O 1
ATOM 904 N N . GLU A 1 131 ? -7.317 5.575 1.541 1.00 2.03 131 GLU A N 1
ATOM 905 C CA . GLU A 1 131 ? -7.413 6.736 2.423 1.00 2.48 131 GLU A CA 1
ATOM 906 C C . GLU A 1 131 ? -8.325 6.372 3.601 1.00 2.00 131 GLU A C 1
ATOM 907 O O . GLU A 1 131 ? -9.256 5.594 3.435 1.00 2.90 131 GLU A O 1
ATOM 913 N N . PRO A 1 132 ? -8.104 6.966 4.780 1.00 3.36 132 PRO A N 1
ATOM 914 C CA . PRO A 1 132 ? -7.061 7.942 5.118 1.00 5.13 132 PRO A CA 1
ATOM 915 C C . PRO A 1 132 ? -5.754 7.325 5.664 1.00 5.06 132 PRO A C 1
ATOM 916 O O . PRO A 1 132 ? -4.871 8.056 6.094 1.00 5.19 132 PRO A O 1
ATOM 920 N N . GLY A 1 133 ? -5.615 5.999 5.638 1.00 2.00 133 GLY A N 1
ATOM 921 C CA . GLY A 1 133 ? -4.345 5.353 5.955 1.00 2.00 133 GLY A CA 1
ATOM 922 C C . GLY A 1 133 ? -3.252 5.920 5.050 1.00 3.45 133 GLY A C 1
ATOM 923 O O . GLY A 1 133 ? -2.136 6.206 5.513 1.00 4.29 133 GLY A O 1
ATOM 924 N N . LEU A 1 134 ? -3.607 6.114 3.770 1.00 2.99 134 LEU A N 1
ATOM 925 C CA . LEU A 1 134 ? -2.648 6.580 2.768 1.00 2.20 134 LEU A CA 1
ATOM 926 C C . LEU A 1 134 ? -2.047 7.922 3.136 1.00 7.32 134 LEU A C 1
ATOM 927 O O . LEU A 1 134 ? -0.856 8.134 2.894 1.00 5.50 134 LEU A O 1
ATOM 932 N N . ASN A 1 135 ? -2.860 8.821 3.680 1.00 4.20 135 ASN A N 1
ATOM 933 C CA . ASN A 1 135 ? -2.332 10.145 4.090 1.00 3.91 135 ASN A CA 1
ATOM 934 C C . ASN A 1 135 ? -1.259 10.034 5.132 1.00 5.76 135 ASN A C 1
ATOM 935 O O . ASN A 1 135 ? -0.230 10.689 5.024 1.00 5.25 135 ASN A O 1
ATOM 940 N N . MET A 1 136 ? -1.463 9.151 6.118 1.00 4.56 136 MET A N 1
ATOM 941 C CA . MET A 1 136 ? -0.457 8.886 7.094 1.00 4.44 136 MET A CA 1
ATOM 942 C C . MET A 1 136 ? 0.834 8.364 6.465 1.00 6.24 136 MET A C 1
ATOM 943 O O . MET A 1 136 ? 1.914 8.810 6.844 1.00 5.09 136 MET A O 1
ATOM 948 N N . TYR A 1 137 ? 0.715 7.449 5.495 1.00 6.64 137 TYR A N 1
ATOM 949 C CA . TYR A 1 137 ? 1.875 6.939 4.798 1.00 6.19 137 TYR A CA 1
ATOM 950 C C . TYR A 1 137 ? 2.539 8.014 3.931 1.00 6.44 137 TYR A C 1
ATOM 951 O O . TYR A 1 137 ? 3.785 8.048 3.898 1.00 5.57 137 TYR A O 1
ATOM 960 N N . ARG A 1 138 ? 1.756 8.903 3.307 1.00 2.78 138 ARG A N 1
ATOM 961 C CA . ARG A 1 138 ? 2.323 10.089 2.655 1.00 4.96 138 ARG A CA 1
ATOM 962 C C . ARG A 1 138 ? 3.200 10.906 3.578 1.00 6.06 138 ARG A C 1
ATOM 963 O O . ARG A 1 138 ? 4.284 11.336 3.154 1.00 4.82 138 ARG A O 1
ATOM 971 N N . GLU A 1 139 ? 2.752 11.132 4.819 1.00 2.00 139 GLU A N 1
ATOM 972 C CA . GLU A 1 139 ? 3.540 11.885 5.804 1.00 2.66 139 GLU A CA 1
ATOM 973 C C . GLU A 1 139 ? 4.813 11.116 6.200 1.00 4.39 139 GLU A C 1
ATOM 974 O O . GLU A 1 139 ? 5.888 11.714 6.285 1.00 4.37 139 GLU A O 1
ATOM 980 N N . LYS A 1 140 ? 4.688 9.801 6.438 1.00 3.86 140 LYS A N 1
ATOM 981 C CA . LYS A 1 140 ? 5.864 8.985 6.765 1.00 4.95 140 LYS A CA 1
ATOM 982 C C . LYS A 1 140 ? 6.883 8.940 5.618 1.00 2.88 140 LYS A C 1
ATOM 983 O O . LYS A 1 140 ? 8.108 9.012 5.852 1.00 4.97 140 LYS A O 1
ATOM 989 N N . ARG A 1 141 ? 6.407 8.874 4.383 1.00 3.72 141 ARG A N 1
ATOM 990 C CA . ARG A 1 141 ? 7.262 8.857 3.201 1.00 5.32 141 ARG A CA 1
ATOM 991 C C . ARG A 1 141 ? 7.996 10.181 3.045 1.00 6.54 141 ARG A C 1
ATOM 992 O O . ARG A 1 141 ? 9.163 10.193 2.660 1.00 4.73 141 ARG A O 1
ATOM 1000 N N . ARG A 1 142 ? 7.293 11.266 3.352 1.00 3.04 142 ARG A N 1
ATOM 1001 C CA . ARG A 1 142 ? 7.862 12.623 3.283 1.00 5.85 142 ARG A CA 1
ATOM 1002 C C . ARG A 1 142 ? 8.976 12.743 4.331 1.00 5.52 142 ARG A C 1
ATOM 1003 O O . ARG A 1 142 ? 10.053 13.278 4.061 1.00 6.52 142 ARG A O 1
ATOM 1011 N N . VAL A 1 143 ? 8.769 12.220 5.518 1.00 4.44 143 VAL A N 1
ATOM 1012 C CA . VAL A 1 143 ? 9.810 12.208 6.523 1.00 2.00 143 VAL A CA 1
ATOM 1013 C C . VAL A 1 143 ? 11.019 11.365 6.054 1.00 5.38 143 VAL A C 1
ATOM 1014 O O . VAL A 1 143 ? 12.152 11.803 6.196 1.00 3.43 143 VAL A O 1
ATOM 1018 N N . ARG A 1 144 ? 10.774 10.234 5.437 1.00 2.58 144 ARG A N 1
ATOM 1019 C CA . ARG A 1 144 ? 11.905 9.389 4.969 1.00 3.89 144 ARG A CA 1
ATOM 1020 C C . ARG A 1 144 ? 12.703 10.135 3.890 1.00 5.21 144 ARG A C 1
ATOM 1021 O O . ARG A 1 144 ? 13.950 10.099 3.900 1.00 5.76 144 ARG A O 1
ATOM 1029 N N . GLN A 1 145 ? 11.980 10.805 2.978 1.00 3.71 145 GLN A N 1
ATOM 1030 C CA . GLN A 1 145 ? 12.610 11.598 1.882 1.00 6.10 145 GLN A CA 1
ATOM 1031 C C . GLN A 1 145 ? 13.505 12.662 2.517 1.00 5.35 145 GLN A C 1
ATOM 1032 O O . GLN A 1 145 ? 14.677 12.810 2.133 1.00 5.48 145 GLN A O 1
ATOM 1038 N N . LEU A 1 146 ? 12.955 13.414 3.468 1.00 5.54 146 LEU A N 1
ATOM 1039 C CA . LEU A 1 146 ? 13.754 14.425 4.190 1.00 7.62 146 LEU A CA 1
ATOM 1040 C C . LEU A 1 146 ? 14.982 13.854 4.916 1.00 5.20 146 LEU A C 1
ATOM 1041 O O . LEU A 1 146 ? 16.103 14.406 4.814 1.00 5.21 146 LEU A O 1
ATOM 1046 N N . VAL A 1 147 ? 14.806 12.757 5.623 1.00 2.11 147 VAL A N 1
ATOM 1047 C CA . VAL A 1 147 ? 15.924 12.102 6.317 1.00 5.61 147 VAL A CA 1
ATOM 1048 C C . VAL A 1 147 ? 17.034 11.741 5.339 1.00 5.45 147 VAL A C 1
ATOM 1049 O O . VAL A 1 147 ? 18.228 12.019 5.561 1.00 4.52 147 VAL A O 1
ATOM 1053 N N . GLU A 1 148 ? 16.648 11.104 4.242 1.00 5.07 148 GLU A N 1
ATOM 1054 C CA . GLU A 1 148 ? 17.673 10.615 3.276 1.00 5.62 148 GLU A CA 1
ATOM 1055 C C . GLU A 1 148 ? 18.373 11.771 2.565 1.00 6.74 148 GLU A C 1
ATOM 1056 O O . GLU A 1 148 ? 19.610 11.766 2.364 1.00 7.65 148 GLU A O 1
ATOM 1062 N N . GLU A 1 149 ? 17.622 12.787 2.175 1.00 2.00 149 GLU A N 1
ATOM 1063 C CA . GLU A 1 149 ? 18.224 13.902 1.508 1.00 5.04 149 GLU A CA 1
ATOM 1064 C C . GLU A 1 149 ? 19.053 14.743 2.459 1.00 4.32 149 GLU A C 1
ATOM 1065 O O . GLU A 1 149 ? 19.965 15.426 2.024 1.00 4.41 149 GLU A O 1
ATOM 1071 N N . SER A 1 150 ? 18.783 14.662 3.762 1.00 3.48 150 SER A N 1
ATOM 1072 C CA . SER A 1 150 ? 19.574 15.359 4.754 1.00 7.78 150 SER A CA 1
ATOM 1073 C C . SER A 1 150 ? 20.873 14.636 5.126 1.00 6.63 150 SER A C 1
ATOM 1074 O O . SER A 1 150 ? 21.678 15.141 5.908 1.00 8.49 150 SER A O 1
ATOM 1077 N N . GLY A 1 151 ? 21.050 13.424 4.593 1.00 7.32 151 GLY A N 1
ATOM 1078 C CA . GLY A 1 151 ? 22.226 12.613 4.895 1.00 7.16 151 GLY A CA 1
ATOM 1079 C C . GLY A 1 151 ? 22.300 12.066 6.319 1.00 8.20 151 GLY A C 1
ATOM 1080 O O . GLY A 1 151 ? 23.368 11.750 6.813 1.00 8.48 151 GLY A O 1
ATOM 1081 N N . ILE A 1 152 ? 21.165 11.933 6.989 1.00 7.31 152 ILE A N 1
ATOM 1082 C CA A ILE A 1 152 ? 21.112 11.397 8.344 0.50 4.98 152 ILE A CA 1
ATOM 1083 C CA B ILE A 1 152 ? 21.182 11.389 8.342 0.50 4.82 152 ILE A CA 1
ATOM 1084 C C . ILE A 1 152 ? 21.122 9.863 8.273 1.00 6.62 152 ILE A C 1
ATOM 1085 O O . ILE A 1 152 ? 20.270 9.300 7.598 1.00 6.71 152 ILE A O 1
ATOM 1094 N N . PRO A 1 153 ? 22.059 9.174 8.973 1.00 4.46 153 PRO A N 1
ATOM 1095 C CA . PRO A 1 153 ? 22.002 7.710 8.887 1.00 4.14 153 PRO A CA 1
ATOM 1096 C C . PRO A 1 153 ? 20.719 7.223 9.556 1.00 7.16 153 PRO A C 1
ATOM 1097 O O . PRO A 1 153 ? 20.362 7.739 10.615 1.00 6.47 153 PRO A O 1
ATOM 1101 N N . PHE A 1 154 ? 20.061 6.248 8.963 1.00 2.61 154 PHE A N 1
ATOM 1102 C CA . PHE A 1 154 ? 18.740 5.875 9.428 1.00 4.21 154 PHE A CA 1
ATOM 1103 C C . PHE A 1 154 ? 18.517 4.373 9.530 1.00 7.19 154 PHE A C 1
ATOM 1104 O O . PHE A 1 154 ? 19.249 3.532 8.943 1.00 4.46 154 PHE A O 1
ATOM 1112 N N . THR A 1 155 ? 17.478 4.029 10.269 1.00 4.43 155 THR A N 1
ATOM 1113 C CA . THR A 1 155 ? 16.962 2.663 10.283 1.00 3.92 155 THR A CA 1
ATOM 1114 C C . THR A 1 155 ? 15.426 2.776 10.371 1.00 5.52 155 THR A C 1
ATOM 1115 O O . THR A 1 155 ? 14.922 3.482 11.218 1.00 3.57 155 THR A O 1
ATOM 1119 N N . TYR A 1 156 ? 14.739 2.081 9.480 1.00 4.86 156 TYR A N 1
ATOM 1120 C CA . TYR A 1 156 ? 13.261 2.077 9.425 1.00 2.89 156 TYR A CA 1
ATOM 1121 C C . TYR A 1 156 ? 12.740 0.766 9.993 1.00 3.45 156 TYR A C 1
ATOM 1122 O O . TYR A 1 156 ? 13.007 -0.302 9.411 1.00 5.73 156 TYR A O 1
ATOM 1131 N N . ILE A 1 157 ? 12.064 0.845 11.146 1.00 6.10 157 ILE A N 1
ATOM 1132 C CA . ILE A 1 157 ? 11.546 -0.327 11.856 1.00 4.36 157 ILE A CA 1
ATOM 1133 C C . ILE A 1 157 ? 10.177 -0.709 11.310 1.00 7.35 157 ILE A C 1
ATOM 1134 O O . ILE A 1 157 ? 9.163 -0.022 11.579 1.00 5.23 157 ILE A O 1
ATOM 1139 N N . CYS A 1 158 ? 10.123 -1.776 10.534 1.00 4.68 158 CYS A N 1
ATOM 1140 C CA . CYS A 1 158 ? 8.855 -2.229 9.904 1.00 5.93 158 CYS A CA 1
ATOM 1141 C C . CYS A 1 158 ? 8.428 -3.499 10.636 1.00 6.15 158 CYS A C 1
ATOM 1142 O O . CYS A 1 158 ? 8.565 -4.635 10.135 1.00 7.49 158 CYS A O 1
ATOM 1145 N N . CYS A 1 159 ? 7.919 -3.297 11.852 1.00 5.61 159 CYS A N 1
ATOM 1146 C CA . CYS A 1 159 ? 7.690 -4.395 12.755 1.00 2.58 159 CYS A CA 1
ATOM 1147 C C . CYS A 1 159 ? 6.331 -5.108 12.640 1.00 3.15 159 CYS A C 1
ATOM 1148 O O . CYS A 1 159 ? 6.035 -6.023 13.443 1.00 4.82 159 CYS A O 1
ATOM 1151 N N . ASN A 1 160 ? 5.507 -4.682 11.708 1.00 3.87 160 ASN A N 1
ATOM 1152 C CA . ASN A 1 160 ? 4.235 -5.348 11.436 1.00 2.58 160 ASN A CA 1
ATOM 1153 C C . ASN A 1 160 ? 3.291 -5.178 12.643 1.00 6.49 160 ASN A C 1
ATOM 1154 O O . ASN A 1 160 ? 3.333 -4.133 13.253 1.00 7.72 160 ASN A O 1
ATOM 1159 N N . SER A 1 161 ? 2.420 -6.133 12.954 1.00 2.93 161 SER A N 1
ATOM 1160 C CA . SER A 1 161 ? 1.378 -5.873 13.943 1.00 2.47 161 SER A CA 1
ATOM 1161 C C . SER A 1 161 ? 1.788 -6.194 15.385 1.00 5.42 161 SER A C 1
ATOM 1162 O O . SER A 1 161 ? 2.355 -7.247 15.660 1.00 4.69 161 SER A O 1
ATOM 1165 N N . ILE A 1 162 ? 1.393 -5.359 16.337 1.00 6.46 162 ILE A N 1
ATOM 1166 C CA . ILE A 1 162 ? 1.486 -5.738 17.745 1.00 5.82 162 ILE A CA 1
ATOM 1167 C C . ILE A 1 162 ? 0.537 -6.908 18.024 1.00 7.76 162 ILE A C 1
ATOM 1168 O O . ILE A 1 162 ? -0.497 -7.036 17.401 1.00 9.14 162 ILE A O 1
ATOM 1173 N N . ALA A 1 163 ? 0.930 -7.797 18.913 1.00 4.62 163 ALA A N 1
ATOM 1174 C CA . ALA A 1 163 ? 0.214 -9.022 19.179 1.00 7.91 163 ALA A CA 1
ATOM 1175 C C . ALA A 1 163 ? -1.023 -8.784 20.032 1.00 11.01 163 ALA A C 1
ATOM 1176 O O . ALA A 1 163 ? -1.086 -9.174 21.177 1.00 14.27 163 ALA A O 1
ATOM 1178 N N A SER A 1 164 ? -2.003 -8.127 19.442 0.50 14.25 164 SER A N 1
ATOM 1179 N N B SER A 1 164 ? -2.001 -8.123 19.429 0.50 15.12 164 SER A N 1
ATOM 1180 C CA A SER A 1 164 ? -3.283 -7.901 20.092 0.50 13.90 164 SER A CA 1
ATOM 1181 C CA B SER A 1 164 ? -3.276 -7.794 20.065 0.50 15.78 164 SER A CA 1
ATOM 1182 C C A SER A 1 164 ? -4.312 -8.385 19.109 0.50 12.85 164 SER A C 1
ATOM 1183 C C B SER A 1 164 ? -4.330 -8.193 19.066 0.50 13.60 164 SER A C 1
ATOM 1184 O O A SER A 1 164 ? -3.975 -8.781 17.992 0.50 11.39 164 SER A O 1
ATOM 1185 O O B SER A 1 164 ? -4.026 -8.292 17.874 0.50 11.32 164 SER A O 1
ATOM 1190 N N . TRP A 1 165 ? -5.567 -8.387 19.530 1.00 9.36 165 TRP A N 1
ATOM 1191 C CA . TRP A 1 165 ? -6.641 -8.750 18.626 1.00 5.17 165 TRP A CA 1
ATOM 1192 C C . TRP A 1 165 ? -6.837 -7.545 17.690 1.00 8.32 165 TRP A C 1
ATOM 1193 O O . TRP A 1 165 ? -6.985 -6.437 18.170 1.00 7.27 165 TRP A O 1
ATOM 1204 N N . PRO A 1 166 ? -6.812 -7.764 16.355 1.00 6.59 166 PRO A N 1
ATOM 1205 C CA . PRO A 1 166 ? -7.001 -6.707 15.338 1.00 6.37 166 PRO A CA 1
ATOM 1206 C C . PRO A 1 166 ? -8.456 -6.302 15.101 1.00 10.88 166 PRO A C 1
ATOM 1207 O O . PRO A 1 166 ? -9.098 -6.770 14.162 1.00 15.49 166 PRO A O 1
ATOM 1211 N N . TYR A 1 167 ? -9.006 -5.474 15.972 1.00 10.35 167 TYR A N 1
ATOM 1212 C CA . TYR A 1 167 ? -10.335 -4.920 15.729 1.00 10.22 167 TYR A CA 1
ATOM 1213 C C . TYR A 1 167 ? -10.265 -3.812 14.673 1.00 9.84 167 TYR A C 1
ATOM 1214 O O . TYR A 1 167 ? -9.268 -3.138 14.580 1.00 11.27 167 TYR A O 1
ATOM 1223 N N . TYR A 1 168 ? -11.353 -3.588 13.937 1.00 13.83 168 TYR A N 1
ATOM 1224 C CA . TYR A 1 168 ? -11.314 -2.646 12.788 1.00 18.49 168 TYR A CA 1
ATOM 1225 C C . TYR A 1 168 ? -11.225 -1.169 13.209 1.00 22.45 168 TYR A C 1
ATOM 1226 O O . TYR A 1 168 ? -10.794 -0.333 12.412 1.00 23.33 168 TYR A O 1
ATOM 1235 N N . ASN A 1 169 ? -11.696 -0.865 14.422 1.00 22.49 169 ASN A N 1
ATOM 1236 C CA . ASN A 1 169 ? -11.778 0.515 14.918 1.00 25.99 169 ASN A CA 1
ATOM 1237 C C . ASN A 1 169 ? -10.705 0.851 15.971 1.00 29.03 169 ASN A C 1
ATOM 1238 O O . ASN A 1 169 ? -10.564 2.015 16.341 1.00 29.99 169 ASN A O 1
ATOM 1243 N N . ASN A 1 170 ? -9.929 -0.153 16.392 1.00 25.97 170 ASN A N 1
ATOM 1244 C CA . ASN A 1 170 ? -9.072 -0.086 17.588 1.00 30.43 170 ASN A CA 1
ATOM 1245 C C . ASN A 1 170 ? -8.516 1.285 17.981 1.00 30.99 170 ASN A C 1
ATOM 1246 O O . ASN A 1 170 ? -7.432 1.661 17.538 1.00 35.65 170 ASN A O 1
ATOM 1247 N N . VAL A 1 176 ? -8.044 -4.115 22.745 1.00 22.19 176 VAL A N 1
ATOM 1248 C CA . VAL A 1 176 ? -6.800 -4.893 22.607 1.00 23.59 176 VAL A CA 1
ATOM 1249 C C . VAL A 1 176 ? -7.018 -6.349 23.042 1.00 24.51 176 VAL A C 1
ATOM 1250 O O . VAL A 1 176 ? -6.298 -7.267 22.592 1.00 19.51 176 VAL A O 1
ATOM 1251 N N . LEU A 1 177 ? -8.023 -6.549 23.905 1.00 25.70 177 LEU A N 1
ATOM 1252 C CA . LEU A 1 177 ? -8.345 -7.874 24.448 1.00 24.51 177 LEU A CA 1
ATOM 1253 C C . LEU A 1 177 ? -9.305 -8.668 23.539 1.00 21.72 177 LEU A C 1
ATOM 1254 O O . LEU A 1 177 ? -10.389 -8.189 23.217 1.00 25.54 177 LEU A O 1
ATOM 1256 N N . PRO A 1 178 ? -8.934 -9.909 23.174 1.00 12.63 178 PRO A N 1
ATOM 1257 C CA . PRO A 1 178 ? -9.740 -10.680 22.223 1.00 12.57 178 PRO A CA 1
ATOM 1258 C C . PRO A 1 178 ? -11.206 -10.869 22.630 1.00 10.80 178 PRO A C 1
ATOM 1259 O O . PRO A 1 178 ? -11.561 -10.726 23.813 1.00 12.53 178 PRO A O 1
ATOM 1263 N N . PRO A 1 179 ? -12.058 -11.232 21.668 1.00 7.38 179 PRO A N 1
ATOM 1264 C CA . PRO A 1 179 ? -13.489 -11.292 22.012 1.00 9.56 179 PRO A CA 1
ATOM 1265 C C . PRO A 1 179 ? -13.895 -12.497 22.838 1.00 11.18 179 PRO A C 1
ATOM 1266 O O . PRO A 1 179 ? -13.299 -13.573 22.710 1.00 10.44 179 PRO A O 1
ATOM 1270 N N . THR A 1 180 ? -14.931 -12.326 23.663 1.00 12.60 180 THR A N 1
ATOM 1271 C CA . THR A 1 180 ? -15.532 -13.438 24.396 1.00 13.13 180 THR A CA 1
ATOM 1272 C C . THR A 1 180 ? -16.911 -13.839 23.859 1.00 9.53 180 THR A C 1
ATOM 1273 O O . THR A 1 180 ? -17.564 -14.717 24.418 1.00 9.72 180 THR A O 1
ATOM 1277 N N . ASP A 1 181 ? -17.362 -13.221 22.774 1.00 7.57 181 ASP A N 1
ATOM 1278 C CA . ASP A 1 181 ? -18.688 -13.532 22.254 1.00 7.70 181 ASP A CA 1
ATOM 1279 C C . ASP A 1 181 ? -18.704 -14.140 20.857 1.00 4.89 181 ASP A C 1
ATOM 1280 O O . ASP A 1 181 ? -19.267 -15.219 20.678 1.00 5.14 181 ASP A O 1
ATOM 1285 N N . PHE A 1 182 ? -18.105 -13.457 19.883 1.00 6.96 182 PHE A N 1
ATOM 1286 C CA . PHE A 1 182 ? -17.935 -13.993 18.514 1.00 4.87 182 PHE A CA 1
ATOM 1287 C C . PHE A 1 182 ? -16.753 -13.321 17.844 1.00 6.01 182 PHE A C 1
ATOM 1288 O O . PHE A 1 182 ? -16.322 -12.230 18.252 1.00 4.44 182 PHE A O 1
ATOM 1296 N N . PHE A 1 183 ? -16.205 -13.981 16.825 1.00 6.42 183 PHE A N 1
ATOM 1297 C CA . PHE A 1 183 ? -15.038 -13.482 16.143 1.00 4.40 183 PHE A CA 1
ATOM 1298 C C . PHE A 1 183 ? -15.495 -12.816 14.840 1.00 3.46 183 PHE A C 1
ATOM 1299 O O . PHE A 1 183 ? -16.243 -13.392 14.078 1.00 4.74 183 PHE A O 1
ATOM 1307 N N . GLN A 1 184 ? -14.989 -11.615 14.590 1.00 4.40 184 GLN A N 1
ATOM 1308 C CA . GLN A 1 184 ? -15.118 -10.963 13.287 1.00 5.90 184 GLN A CA 1
ATOM 1309 C C . GLN A 1 184 ? -13.902 -11.290 12.428 1.00 6.40 184 GLN A C 1
ATOM 1310 O O . GLN A 1 184 ? -12.779 -10.869 12.730 1.00 11.58 184 GLN A O 1
ATOM 1316 N N . ILE A 1 185 ? -14.153 -12.043 11.354 1.00 3.62 185 ILE A N 1
ATOM 1317 C CA . ILE A 1 185 ? -13.130 -12.553 10.443 1.00 3.30 185 ILE A CA 1
ATOM 1318 C C . ILE A 1 185 ? -13.181 -11.699 9.176 1.00 6.11 185 ILE A C 1
ATOM 1319 O O . ILE A 1 185 ? -14.232 -11.654 8.485 1.00 5.49 185 ILE A O 1
ATOM 1324 N N . TYR A 1 186 ? -12.057 -11.030 8.867 1.00 2.59 186 TYR A N 1
ATOM 1325 C CA . TYR A 1 186 ? -11.954 -10.198 7.656 1.00 4.95 186 TYR A CA 1
ATOM 1326 C C . TYR A 1 186 ? -11.786 -11.044 6.417 1.00 5.18 186 TYR A C 1
ATOM 1327 O O . TYR A 1 186 ? -10.862 -11.885 6.319 1.00 5.46 186 TYR A O 1
ATOM 1336 N N . GLY A 1 187 ? -12.667 -10.791 5.451 1.00 6.62 187 GLY A N 1
ATOM 1337 C CA . GLY A 1 187 ? -12.650 -11.484 4.161 1.00 8.24 187 GLY A CA 1
ATOM 1338 C C . GLY A 1 187 ? -12.732 -12.976 4.338 1.00 11.92 187 GLY A C 1
ATOM 1339 O O . GLY A 1 187 ? -13.583 -13.480 5.091 1.00 9.53 187 GLY A O 1
ATOM 1340 N N . ASP A 1 188 ? -11.814 -13.700 3.693 1.00 7.45 188 ASP A N 1
ATOM 1341 C CA A ASP A 1 188 ? -11.718 -15.168 3.766 0.50 8.54 188 ASP A CA 1
ATOM 1342 C CA B ASP A 1 188 ? -11.845 -15.167 3.823 0.50 9.25 188 ASP A CA 1
ATOM 1343 C C . ASP A 1 188 ? -11.020 -15.693 5.028 1.00 7.31 188 ASP A C 1
ATOM 1344 O O . ASP A 1 188 ? -11.038 -16.883 5.320 1.00 7.12 188 ASP A O 1
ATOM 1353 N N . GLY A 1 189 ? -10.396 -14.787 5.772 1.00 3.36 189 GLY A N 1
ATOM 1354 C CA . GLY A 1 189 ? -9.674 -15.091 6.986 1.00 6.67 189 GLY A CA 1
ATOM 1355 C C . GLY A 1 189 ? -8.416 -15.919 6.711 1.00 6.24 189 GLY A C 1
ATOM 1356 O O . GLY A 1 189 ? -7.927 -16.594 7.601 1.00 6.29 189 GLY A O 1
ATOM 1357 N N . ASN A 1 190 ? -7.931 -15.843 5.474 1.00 2.62 190 ASN A N 1
ATOM 1358 C CA A ASN A 1 190 ? -6.809 -16.692 5.012 0.50 4.36 190 ASN A CA 1
ATOM 1359 C CA B ASN A 1 190 ? -6.838 -16.678 4.961 0.50 3.45 190 ASN A CA 1
ATOM 1360 C C . ASN A 1 190 ? -5.638 -15.852 4.497 1.00 3.64 190 ASN A C 1
ATOM 1361 O O . ASN A 1 190 ? -4.857 -16.311 3.643 1.00 6.82 190 ASN A O 1
ATOM 1370 N N . VAL A 1 191 ? -5.541 -14.633 4.998 1.00 2.00 191 VAL A N 1
ATOM 1371 C CA . VAL A 1 191 ? -4.451 -13.703 4.652 1.00 2.76 191 VAL A CA 1
ATOM 1372 C C . VAL A 1 191 ? -3.538 -13.575 5.873 1.00 3.93 191 VAL A C 1
ATOM 1373 O O . VAL A 1 191 ? -3.957 -13.207 6.979 1.00 5.29 191 VAL A O 1
ATOM 1377 N N . LYS A 1 192 ? -2.271 -13.931 5.666 1.00 3.32 192 LYS A N 1
ATOM 1378 C CA . LYS A 1 192 ? -1.268 -13.895 6.717 1.00 4.21 192 LYS A CA 1
ATOM 1379 C C . LYS A 1 192 ? -0.810 -12.501 7.174 1.00 2.00 192 LYS A C 1
ATOM 1380 O O . LYS A 1 192 ? -0.739 -11.579 6.376 1.00 5.26 192 LYS A O 1
ATOM 1386 N N . ALA A 1 193 ? -0.534 -12.378 8.467 1.00 3.32 193 ALA A N 1
ATOM 1387 C CA . ALA A 1 193 ? 0.099 -11.183 9.044 1.00 6.28 193 ALA A CA 1
ATOM 1388 C C . ALA A 1 193 ? 1.124 -11.656 10.061 1.00 6.07 193 ALA A C 1
ATOM 1389 O O . ALA A 1 193 ? 1.094 -12.816 10.471 1.00 6.41 193 ALA A O 1
ATOM 1391 N N . TYR A 1 194 ? 2.057 -10.784 10.453 1.00 5.19 194 TYR A N 1
ATOM 1392 C CA . TYR A 1 194 ? 3.011 -11.084 11.510 1.00 4.92 194 TYR A CA 1
ATOM 1393 C C . TYR A 1 194 ? 2.650 -10.338 12.774 1.00 4.27 194 TYR A C 1
ATOM 1394 O O . TYR A 1 194 ? 2.456 -9.141 12.766 1.00 7.20 194 TYR A O 1
ATOM 1403 N N . PHE A 1 195 ? 2.562 -11.069 13.869 1.00 5.53 195 PHE A N 1
ATOM 1404 C CA . PHE A 1 195 ? 2.216 -10.507 15.189 1.00 7.02 195 PHE A CA 1
ATOM 1405 C C . PHE A 1 195 ? 3.407 -10.586 16.117 1.00 10.29 195 PHE A C 1
ATOM 1406 O O . PHE A 1 195 ? 4.079 -11.620 16.230 1.00 11.67 195 PHE A O 1
ATOM 1414 N N . VAL A 1 196 ? 3.694 -9.467 16.756 1.00 5.28 196 VAL A N 1
ATOM 1415 C CA . VAL A 1 196 ? 4.902 -9.325 17.559 1.00 6.21 196 VAL A CA 1
ATOM 1416 C C . VAL A 1 196 ? 4.548 -8.759 18.917 1.00 5.14 196 VAL A C 1
ATOM 1417 O O . VAL A 1 196 ? 3.823 -7.729 19.041 1.00 4.71 196 VAL A O 1
ATOM 1421 N N . ALA A 1 197 ? 5.042 -9.406 19.968 1.00 2.00 197 ALA A N 1
ATOM 1422 C CA . ALA A 1 197 ? 4.886 -8.847 21.296 1.00 4.54 197 ALA A CA 1
ATOM 1423 C C . ALA A 1 197 ? 5.481 -7.449 21.420 1.00 6.48 197 ALA A C 1
ATOM 1424 O O . ALA A 1 197 ? 6.565 -7.184 20.942 1.00 3.82 197 ALA A O 1
ATOM 1426 N N . GLY A 1 198 ? 4.766 -6.563 22.106 1.00 8.07 198 GLY A N 1
ATOM 1427 C CA . GLY A 1 198 ? 5.328 -5.273 22.497 1.00 7.63 198 GLY A CA 1
ATOM 1428 C C . GLY A 1 198 ? 6.763 -5.317 23.019 1.00 6.67 198 GLY A C 1
ATOM 1429 O O . GLY A 1 198 ? 7.621 -4.513 22.618 1.00 5.00 198 GLY A O 1
ATOM 1430 N N . THR A 1 199 ? 7.031 -6.221 23.946 1.00 2.25 199 THR A N 1
ATOM 1431 C CA . THR A 1 199 ? 8.353 -6.331 24.548 1.00 3.36 199 THR A CA 1
ATOM 1432 C C . THR A 1 199 ? 9.403 -6.701 23.504 1.00 4.10 199 THR A C 1
ATOM 1433 O O . THR A 1 199 ? 10.556 -6.277 23.628 1.00 6.92 199 THR A O 1
ATOM 1437 N N . ASP A 1 200 ? 9.020 -7.502 22.508 1.00 5.53 200 ASP A N 1
ATOM 1438 C CA . ASP A 1 200 ? 9.921 -7.855 21.393 1.00 5.28 200 ASP A CA 1
ATOM 1439 C C . ASP A 1 200 ? 10.105 -6.681 20.418 1.00 6.36 200 ASP A C 1
ATOM 1440 O O . ASP A 1 200 ? 11.167 -6.490 19.879 1.00 5.05 200 ASP A O 1
ATOM 1445 N N . ILE A 1 201 ? 9.071 -5.895 20.182 1.00 4.87 201 ILE A N 1
ATOM 1446 C CA . ILE A 1 201 ? 9.268 -4.691 19.370 1.00 5.60 201 ILE A CA 1
ATOM 1447 C C . ILE A 1 201 ? 10.324 -3.799 20.046 1.00 5.83 201 ILE A C 1
ATOM 1448 O O . ILE A 1 201 ? 11.243 -3.298 19.383 1.00 6.03 201 ILE A O 1
ATOM 1453 N N . GLY A 1 202 ? 10.238 -3.613 21.366 1.00 5.45 202 GLY A N 1
ATOM 1454 C CA . GLY A 1 202 ? 11.247 -2.819 22.063 1.00 3.58 202 GLY A CA 1
ATOM 1455 C C . GLY A 1 202 ? 12.636 -3.447 22.027 1.00 5.28 202 GLY A C 1
ATOM 1456 O O . GLY A 1 202 ? 13.630 -2.810 21.684 1.00 4.33 202 GLY A O 1
ATOM 1457 N N . LYS A 1 203 ? 12.717 -4.728 22.367 1.00 2.92 203 LYS A N 1
ATOM 1458 C CA . LYS A 1 203 ? 13.998 -5.391 22.506 1.00 2.31 203 LYS A CA 1
ATOM 1459 C C . LYS A 1 203 ? 14.758 -5.368 21.193 1.00 4.26 203 LYS A C 1
ATOM 1460 O O . LYS A 1 203 ? 15.952 -4.981 21.132 1.00 4.68 203 LYS A O 1
ATOM 1466 N N . PHE A 1 204 ? 14.077 -5.777 20.133 1.00 5.78 204 PHE A N 1
ATOM 1467 C CA . PHE A 1 204 ? 14.749 -5.918 18.856 1.00 3.69 204 PHE A CA 1
ATOM 1468 C C . PHE A 1 204 ? 14.997 -4.567 18.205 1.00 5.75 204 PHE A C 1
ATOM 1469 O O . PHE A 1 204 ? 16.042 -4.390 17.639 1.00 5.78 204 PHE A O 1
ATOM 1477 N N . THR A 1 205 ? 14.087 -3.602 18.366 1.00 3.43 205 THR A N 1
ATOM 1478 C CA . THR A 1 205 ? 14.391 -2.250 17.947 1.00 4.13 205 THR A CA 1
ATOM 1479 C C . THR A 1 205 ? 15.704 -1.718 18.523 1.00 6.36 205 THR A C 1
ATOM 1480 O O . THR A 1 205 ? 16.544 -1.130 17.791 1.00 5.11 205 THR A O 1
ATOM 1484 N N . MET A 1 206 ? 15.901 -1.881 19.829 1.00 6.03 206 MET A N 1
ATOM 1485 C CA . MET A 1 206 ? 17.056 -1.291 20.441 1.00 4.75 206 MET A CA 1
ATOM 1486 C C . MET A 1 206 ? 18.333 -1.992 19.978 1.00 3.65 206 MET A C 1
ATOM 1487 O O . MET A 1 206 ? 19.379 -1.356 19.949 1.00 5.33 206 MET A O 1
ATOM 1492 N N . LYS A 1 207 ? 18.282 -3.276 19.600 1.00 5.16 207 LYS A N 1
ATOM 1493 C CA A LYS A 1 207 ? 19.479 -3.975 19.079 0.50 4.66 207 LYS A CA 1
ATOM 1494 C CA B LYS A 1 207 ? 19.505 -3.944 19.116 0.50 5.51 207 LYS A CA 1
ATOM 1495 C C . LYS A 1 207 ? 19.942 -3.373 17.765 1.00 4.06 207 LYS A C 1
ATOM 1496 O O . LYS A 1 207 ? 21.139 -3.374 17.450 1.00 5.98 207 LYS A O 1
ATOM 1507 N N . THR A 1 208 ? 18.992 -2.869 16.981 1.00 5.31 208 THR A N 1
ATOM 1508 C CA . THR A 1 208 ? 19.290 -2.356 15.641 1.00 5.03 208 THR A CA 1
ATOM 1509 C C . THR A 1 208 ? 20.057 -1.037 15.613 1.00 6.39 208 THR A C 1
ATOM 1510 O O . THR A 1 208 ? 20.684 -0.732 14.583 1.00 5.63 208 THR A O 1
ATOM 1514 N N . VAL A 1 209 ? 20.047 -0.271 16.712 1.00 4.25 209 VAL A N 1
ATOM 1515 C CA . VAL A 1 209 ? 20.394 1.175 16.607 1.00 4.95 209 VAL A CA 1
ATOM 1516 C C . VAL A 1 209 ? 21.857 1.404 16.271 1.00 6.14 209 VAL A C 1
ATOM 1517 O O . VAL A 1 209 ? 22.232 2.468 15.728 1.00 6.09 209 VAL A O 1
ATOM 1521 N N . ASP A 1 210 ? 22.679 0.426 16.605 1.00 2.13 210 ASP A N 1
ATOM 1522 C CA . ASP A 1 210 ? 24.133 0.497 16.334 1.00 2.57 210 ASP A CA 1
ATOM 1523 C C . ASP A 1 210 ? 24.732 -0.733 15.650 1.00 4.33 210 ASP A C 1
ATOM 1524 O O . ASP A 1 210 ? 25.945 -0.924 15.647 1.00 6.47 210 ASP A O 1
ATOM 1529 N N . ASP 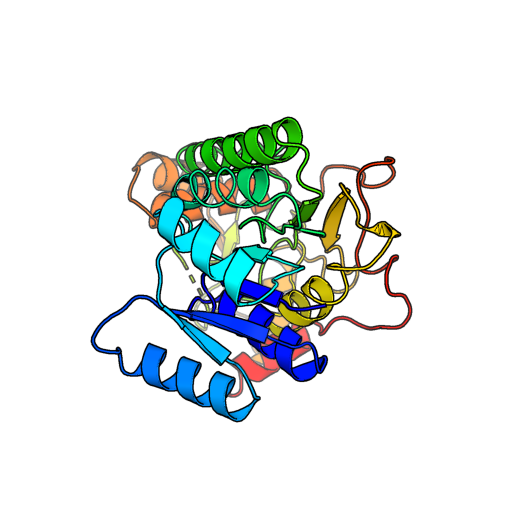A 1 211 ? 23.863 -1.508 15.017 1.00 2.56 211 ASP A N 1
ATOM 1530 C CA . ASP A 1 211 ? 24.235 -2.696 14.236 1.00 3.02 211 ASP A CA 1
ATOM 1531 C C . ASP A 1 211 ? 24.710 -2.210 12.883 1.00 3.58 211 ASP A C 1
ATOM 1532 O O . ASP A 1 211 ? 24.017 -1.460 12.213 1.00 5.13 211 ASP A O 1
ATOM 1537 N N . VAL A 1 212 ? 25.911 -2.612 12.475 1.00 2.20 212 VAL A N 1
ATOM 1538 C CA . VAL A 1 212 ? 26.369 -2.237 11.121 1.00 3.77 212 VAL A CA 1
ATOM 1539 C C . VAL A 1 212 ? 25.414 -2.716 10.015 1.00 3.60 212 VAL A C 1
ATOM 1540 O O . VAL A 1 212 ? 25.313 -2.128 8.934 1.00 2.62 212 VAL A O 1
ATOM 1544 N N . ARG A 1 213 ? 24.684 -3.801 10.278 1.00 2.00 213 ARG A N 1
ATOM 1545 C CA . ARG A 1 213 ? 23.899 -4.433 9.277 1.00 2.00 213 ARG A CA 1
ATOM 1546 C C . ARG A 1 213 ? 22.530 -3.766 9.057 1.00 2.23 213 ARG A C 1
ATOM 1547 O O . ARG A 1 213 ? 21.826 -4.110 8.110 1.00 2.40 213 ARG A O 1
ATOM 1555 N N . THR A 1 214 ? 22.177 -2.851 9.940 1.00 2.00 214 THR A N 1
ATOM 1556 C CA . THR A 1 214 ? 20.878 -2.140 9.829 1.00 3.83 214 THR A CA 1
ATOM 1557 C C . THR A 1 214 ? 21.032 -0.684 9.403 1.00 5.79 214 THR A C 1
ATOM 1558 O O . THR A 1 214 ? 20.062 0.067 9.289 1.00 2.00 214 THR A O 1
ATOM 1562 N N . LEU A 1 215 ? 22.261 -0.296 9.115 1.00 2.00 215 LEU A N 1
ATOM 1563 C CA . LEU A 1 215 ? 22.526 1.067 8.687 1.00 2.00 215 LEU A CA 1
ATOM 1564 C C . LEU A 1 215 ? 21.916 1.390 7.332 1.00 2.00 215 LEU A C 1
ATOM 1565 O O . LEU A 1 215 ? 22.221 0.761 6.314 1.00 2.00 215 LEU A O 1
ATOM 1570 N N . ASN A 1 216 ? 21.075 2.431 7.293 1.00 2.00 216 ASN A N 1
ATOM 1571 C CA . ASN A 1 216 ? 20.414 2.834 6.080 1.00 2.00 216 ASN A CA 1
ATOM 1572 C C . ASN A 1 216 ? 19.555 1.711 5.455 1.00 2.00 216 ASN A C 1
ATOM 1573 O O . ASN A 1 216 ? 19.391 1.612 4.224 1.00 3.09 216 ASN A O 1
ATOM 1578 N N . LYS A 1 217 ? 18.933 0.947 6.346 1.00 2.54 217 LYS A N 1
ATOM 1579 C CA . LYS A 1 217 ? 18.094 -0.197 5.982 1.00 2.08 217 LYS A CA 1
ATOM 1580 C C . LYS A 1 217 ? 16.714 -0.137 6.552 1.00 2.66 217 LYS A C 1
ATOM 1581 O O . LYS A 1 217 ? 16.486 0.466 7.594 1.00 3.52 217 LYS A O 1
ATOM 1587 N N . SER A 1 218 ? 15.826 -0.840 5.874 1.00 3.80 218 SER A N 1
ATOM 1588 C CA . SER A 1 218 ? 14.502 -1.206 6.434 1.00 3.14 218 SER A CA 1
ATOM 1589 C C . SER A 1 218 ? 14.632 -2.544 7.150 1.00 5.08 218 SER A C 1
ATOM 1590 O O . SER A 1 218 ? 15.131 -3.532 6.534 1.00 6.62 218 SER A O 1
ATOM 1593 N N . VAL A 1 219 ? 14.214 -2.582 8.425 1.00 5.04 219 VAL A N 1
ATOM 1594 C CA . VAL A 1 219 ? 14.267 -3.789 9.243 1.00 2.00 219 VAL A CA 1
ATOM 1595 C C . VAL A 1 219 ? 12.852 -4.369 9.378 1.00 5.02 219 VAL A C 1
ATOM 1596 O O . VAL A 1 219 ? 11.938 -3.749 9.991 1.00 4.70 219 VAL A O 1
ATOM 1600 N N . HIS A 1 220 ? 12.669 -5.558 8.833 1.00 2.59 220 HIS A N 1
ATOM 1601 C CA . HIS A 1 220 ? 11.345 -6.206 8.759 1.00 3.14 220 HIS A CA 1
ATOM 1602 C C . HIS A 1 220 ? 11.250 -7.263 9.847 1.00 7.69 220 HIS A C 1
ATOM 1603 O O . HIS A 1 220 ? 12.185 -8.045 10.043 1.00 8.53 220 HIS A O 1
ATOM 1610 N N . PHE A 1 221 ? 10.121 -7.297 10.572 1.00 3.86 221 PHE A N 1
ATOM 1611 C CA . PHE A 1 221 ? 9.942 -8.298 11.600 1.00 4.25 221 PHE A CA 1
ATOM 1612 C C . PHE A 1 221 ? 9.080 -9.435 11.058 1.00 9.64 221 PHE A C 1
ATOM 1613 O O . PHE A 1 221 ? 7.855 -9.299 10.993 1.00 5.26 221 PHE A O 1
ATOM 1621 N N . ARG A 1 222 ? 9.694 -10.563 10.734 1.00 6.08 222 ARG A N 1
ATOM 1622 C CA . ARG A 1 222 ? 8.956 -11.699 10.195 1.00 6.06 222 ARG A CA 1
ATOM 1623 C C . ARG A 1 222 ? 9.196 -12.982 10.970 1.00 3.28 222 ARG A C 1
ATOM 1624 O O . ARG A 1 222 ? 9.678 -13.986 10.389 1.00 5.59 222 ARG A O 1
ATOM 1632 N N . PRO A 1 223 ? 8.835 -12.980 12.278 1.00 6.34 223 PRO A N 1
ATOM 1633 C CA . PRO A 1 223 ? 8.960 -14.210 13.039 1.00 6.63 223 PRO A CA 1
ATOM 1634 C C . PRO A 1 223 ? 8.033 -15.312 12.487 1.00 6.04 223 PRO A C 1
ATOM 1635 O O . PRO A 1 223 ? 6.784 -15.191 12.510 1.00 3.75 223 PRO A O 1
ATOM 1639 N N . SER A 1 224 ? 8.633 -16.374 11.969 1.00 4.09 224 SER A N 1
ATOM 1640 C CA . SER A 1 224 ? 7.881 -17.402 11.266 1.00 7.99 224 SER A CA 1
ATOM 1641 C C . SER A 1 224 ? 6.783 -18.065 12.138 1.00 8.60 224 SER A C 1
ATOM 1642 O O . SER A 1 224 ? 5.748 -18.459 11.629 1.00 10.10 224 SER A O 1
ATOM 1645 N N . CYS A 1 225 ? 7.002 -18.180 13.443 1.00 5.06 225 CYS A N 1
ATOM 1646 C CA . CYS A 1 225 ? 6.031 -18.875 14.291 1.00 7.87 225 CYS A CA 1
ATOM 1647 C C . CYS A 1 225 ? 4.832 -17.992 14.639 1.00 5.03 225 CYS A C 1
ATOM 1648 O O . CYS A 1 225 ? 3.823 -18.473 15.208 1.00 6.28 225 CYS A O 1
ATOM 1651 N N . ASN A 1 226 ? 4.933 -16.712 14.322 1.00 3.46 226 ASN A N 1
ATOM 1652 C CA . ASN A 1 226 ? 3.870 -15.749 14.605 1.00 3.92 226 ASN A CA 1
ATOM 1653 C C . ASN A 1 226 ? 3.261 -15.222 13.296 1.00 7.38 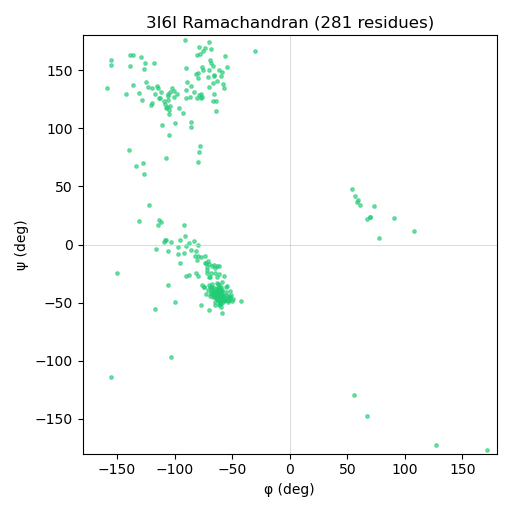226 ASN A C 1
ATOM 1654 O O . ASN A 1 226 ? 2.646 -14.148 13.275 1.00 7.19 226 ASN A O 1
ATOM 1659 N N . CYS A 1 227 ? 3.433 -15.975 12.213 1.00 4.41 227 CYS A N 1
ATOM 1660 C CA . CYS A 1 227 ? 2.856 -15.641 10.899 1.00 2.26 227 CYS A CA 1
ATOM 1661 C C . CYS A 1 227 ? 1.507 -16.381 10.853 1.00 3.87 227 CYS A C 1
ATOM 1662 O O . CYS A 1 227 ? 1.432 -17.582 10.561 1.00 2.00 227 CYS A O 1
ATOM 1665 N N A LEU A 1 228 ? 0.460 -15.674 11.214 0.50 2.00 228 LEU A N 1
ATOM 1666 N N B LEU A 1 228 ? 0.465 -15.634 11.147 0.50 2.00 228 LEU A N 1
ATOM 1667 C CA A LEU A 1 228 ? -0.876 -16.276 11.298 0.50 3.86 228 LEU A CA 1
ATOM 1668 C CA B LEU A 1 228 ? -0.876 -16.187 11.353 0.50 3.44 228 LEU A CA 1
ATOM 1669 C C A LEU A 1 228 ? -1.893 -15.460 10.517 0.50 3.56 228 LEU A C 1
ATOM 1670 C C B LEU A 1 228 ? -1.910 -15.432 10.523 0.50 3.32 228 LEU A C 1
ATOM 1671 O O A LEU A 1 228 ? -1.762 -14.238 10.382 0.50 6.04 228 LEU A O 1
ATOM 1672 O O B LEU A 1 228 ? -1.807 -14.210 10.358 0.50 5.78 228 LEU A O 1
ATOM 1681 N N . ASN A 1 229 ? -2.894 -16.144 9.979 1.00 2.89 229 ASN A N 1
ATOM 1682 C CA . ASN A 1 229 ? -4.079 -15.481 9.417 1.00 2.00 229 ASN A CA 1
ATOM 1683 C C . ASN A 1 229 ? -5.123 -15.325 10.544 1.00 3.84 229 ASN A C 1
ATOM 1684 O O . ASN A 1 229 ? -4.926 -15.807 11.686 1.00 2.51 229 ASN A O 1
ATOM 1689 N N . ILE A 1 230 ? -6.204 -14.607 10.273 1.00 5.87 230 ILE A N 1
ATOM 1690 C CA A ILE A 1 230 ? -7.181 -14.293 11.321 0.50 5.65 230 ILE A CA 1
ATOM 1691 C CA B ILE A 1 230 ? -7.110 -14.300 11.368 0.50 3.93 230 ILE A CA 1
ATOM 1692 C C . ILE A 1 230 ? -7.882 -15.547 11.808 1.00 2.52 230 ILE A C 1
ATOM 1693 O O . ILE A 1 230 ? -8.214 -15.691 13.001 1.00 4.92 230 ILE A O 1
ATOM 1700 N N . ASN A 1 231 ? -8.148 -16.476 10.904 1.00 2.00 231 ASN A N 1
ATOM 1701 C CA . ASN A 1 231 ? -8.730 -17.756 11.349 1.00 3.78 231 ASN A CA 1
ATOM 1702 C C . ASN A 1 231 ? -7.822 -18.526 12.350 1.00 4.04 231 ASN A C 1
ATOM 1703 O O . ASN A 1 231 ? -8.283 -19.086 13.347 1.00 2.00 231 ASN A O 1
ATOM 1708 N N . GLU A 1 232 ? -6.519 -18.467 12.118 1.00 5.52 232 GLU A N 1
ATOM 1709 C CA . GLU A 1 232 ? -5.574 -19.119 13.002 1.00 3.00 232 GLU A CA 1
ATOM 1710 C C . GLU A 1 232 ? -5.492 -18.392 14.345 1.00 2.51 232 GLU A C 1
ATOM 1711 O O . GLU A 1 232 ? -5.444 -19.029 15.400 1.00 4.46 232 GLU A O 1
ATOM 1717 N N . LEU A 1 233 ? -5.529 -17.060 14.290 1.00 2.46 233 LEU A N 1
ATOM 1718 C CA . LEU A 1 233 ? -5.450 -16.211 15.450 1.00 5.07 233 LEU A CA 1
ATOM 1719 C C . LEU A 1 233 ? -6.662 -16.490 16.357 1.00 6.81 233 LEU A C 1
ATOM 1720 O O . LEU A 1 233 ? -6.525 -16.695 17.580 1.00 3.70 233 LEU A O 1
ATOM 1725 N N . ALA A 1 234 ? -7.831 -16.569 15.728 1.00 2.94 234 ALA A N 1
ATOM 1726 C CA . ALA A 1 234 ? -9.049 -17.021 16.423 1.00 5.22 234 ALA A CA 1
ATOM 1727 C C . ALA A 1 234 ? -8.888 -18.354 17.111 1.00 6.48 234 ALA A C 1
ATOM 1728 O O . ALA A 1 234 ? -9.244 -18.528 18.284 1.00 5.82 234 ALA A O 1
ATOM 1730 N N . SER A 1 235 ? -8.335 -19.328 16.399 1.00 5.79 235 SER A N 1
ATOM 1731 C CA . SER A 1 235 ? -8.130 -20.632 16.984 1.00 4.98 235 SER A CA 1
ATOM 1732 C C . SER A 1 235 ? -7.184 -20.644 18.182 1.00 5.22 235 SER A C 1
ATOM 1733 O O . SER A 1 235 ? -7.428 -21.389 19.132 1.00 6.05 235 SER A O 1
ATOM 1736 N N . VAL A 1 236 ? -6.125 -19.831 18.157 1.00 5.45 236 VAL A N 1
ATOM 1737 C CA . VAL A 1 236 ? -5.256 -19.708 19.315 1.00 8.23 236 VAL A CA 1
ATOM 1738 C C . VAL A 1 236 ? -6.035 -19.200 20.528 1.00 8.35 236 VAL A C 1
ATOM 1739 O O . VAL A 1 236 ? -5.859 -19.670 21.640 1.00 4.80 236 VAL A O 1
ATOM 1743 N N . TRP A 1 237 ? -6.917 -18.238 20.310 1.00 6.66 237 TRP A N 1
ATOM 1744 C CA . TRP A 1 237 ? -7.710 -17.697 21.412 1.00 8.23 237 TRP A CA 1
ATOM 1745 C C . TRP A 1 237 ? -8.682 -18.719 21.979 1.00 5.84 237 TRP A C 1
ATOM 1746 O O . TRP A 1 237 ? -8.820 -18.839 23.198 1.00 6.89 237 TRP A O 1
ATOM 1757 N N . GLU A 1 238 ? -9.305 -19.505 21.100 1.00 6.12 238 GLU A N 1
ATOM 1758 C CA . GLU A 1 238 ? -10.228 -20.563 21.508 1.00 2.77 238 GLU A CA 1
ATOM 1759 C C . GLU A 1 238 ? -9.516 -21.597 22.365 1.00 6.32 238 GLU A C 1
ATOM 1760 O O . GLU A 1 238 ? -10.065 -22.060 23.351 1.00 4.88 238 GLU A O 1
ATOM 1766 N N . LYS A 1 239 ? -8.274 -21.934 21.994 1.00 4.58 239 LYS A N 1
ATOM 1767 C CA . LYS A 1 239 ? -7.470 -22.839 22.822 1.00 8.53 239 LYS A CA 1
ATOM 1768 C C . LYS A 1 239 ? -7.296 -22.250 24.231 1.00 7.91 239 LYS A C 1
ATOM 1769 O O . LYS A 1 239 ? -7.421 -22.952 25.222 1.00 9.87 239 LYS A O 1
ATOM 1772 N N . LYS A 1 240 ? -7.024 -20.957 24.305 1.00 6.51 240 LYS A N 1
ATOM 1773 C CA . LYS A 1 240 ? -6.792 -20.278 25.580 1.00 10.21 240 LYS A CA 1
ATOM 1774 C C . LYS A 1 240 ? -8.021 -20.150 26.460 1.00 14.07 240 LYS A C 1
ATOM 1775 O O . LYS A 1 240 ? -7.904 -20.246 27.675 1.00 17.89 240 LYS A O 1
ATOM 1781 N N . ILE A 1 241 ? -9.193 -19.935 25.862 1.00 11.38 241 ILE A N 1
ATOM 1782 C CA . ILE A 1 241 ? -10.424 -19.816 26.635 1.00 8.11 241 ILE A CA 1
ATOM 1783 C C . ILE A 1 241 ? -11.136 -21.160 26.796 1.00 9.01 241 ILE A C 1
ATOM 1784 O O . ILE A 1 241 ? -12.113 -21.275 27.544 1.00 6.99 241 ILE A O 1
ATOM 1789 N N . GLY A 1 242 ? -10.637 -22.183 26.107 1.00 10.10 242 GLY A N 1
ATOM 1790 C CA . GLY A 1 242 ? -11.149 -23.548 26.254 1.00 9.97 242 GLY A CA 1
ATOM 1791 C C . GLY A 1 242 ? -12.546 -23.764 25.699 1.00 10.84 242 GLY A C 1
ATOM 1792 O O . GLY A 1 242 ? -13.254 -24.683 26.115 1.00 7.58 242 GLY A O 1
ATOM 1793 N N . ARG A 1 243 ? -12.956 -22.917 24.760 1.00 7.44 243 ARG A N 1
ATOM 1794 C CA . ARG A 1 243 ? -14.254 -23.052 24.085 1.00 7.33 243 ARG A CA 1
ATOM 1795 C C . ARG A 1 243 ? -14.157 -22.386 22.730 1.00 7.54 243 ARG A C 1
ATOM 1796 O O . ARG A 1 243 ? -13.353 -21.491 22.533 1.00 11.78 243 ARG A O 1
ATOM 1804 N N . THR A 1 244 ? -14.984 -22.838 21.802 1.00 8.94 244 THR A N 1
ATOM 1805 C CA . THR A 1 244 ? -15.090 -22.184 20.504 1.00 7.84 244 THR A CA 1
ATOM 1806 C C . THR A 1 244 ? -16.185 -21.102 20.548 1.00 6.75 244 THR A C 1
ATOM 1807 O O . THR A 1 244 ? -17.143 -21.205 21.323 1.00 5.89 244 THR A O 1
ATOM 1811 N N . LEU A 1 245 ? -16.021 -20.085 19.714 1.00 4.04 245 LEU A N 1
ATOM 1812 C CA . LEU A 1 245 ? -17.021 -19.030 19.455 1.00 3.10 245 LEU A CA 1
ATOM 1813 C C . LEU A 1 245 ? -17.475 -19.033 17.989 1.00 6.78 245 LEU A C 1
ATOM 1814 O O . LEU A 1 245 ? -16.725 -19.434 17.102 1.00 7.80 245 LEU A O 1
ATOM 1819 N N . PRO A 1 246 ? -18.684 -18.509 17.709 1.00 3.47 246 PRO A N 1
ATOM 1820 C CA . PRO A 1 246 ? -19.094 -18.301 16.315 1.00 4.05 246 PRO A CA 1
ATOM 1821 C C . PRO A 1 246 ? -18.148 -17.378 15.577 1.00 2.64 246 PRO A C 1
ATOM 1822 O O . PRO A 1 246 ? -17.546 -16.490 16.179 1.00 5.59 246 PRO A O 1
ATOM 1826 N N . ARG A 1 247 ? -18.003 -17.616 14.274 1.00 2.00 247 ARG A N 1
ATOM 1827 C CA . ARG A 1 247 ? -17.224 -16.754 13.408 1.00 2.47 247 ARG A CA 1
ATOM 1828 C C . ARG A 1 247 ? -18.157 -16.093 12.406 1.00 3.67 247 ARG A C 1
ATOM 1829 O O . ARG A 1 247 ? -19.053 -16.731 11.845 1.00 7.67 247 ARG A O 1
ATOM 1837 N N . VAL A 1 248 ? -17.981 -14.800 12.216 1.00 2.80 248 VAL A N 1
ATOM 1838 C CA . VAL A 1 248 ? -18.797 -14.060 11.275 1.00 2.00 248 VAL A CA 1
ATOM 1839 C C . VAL A 1 248 ? -17.868 -13.328 10.330 1.00 6.02 248 VAL A C 1
ATOM 1840 O O . VAL A 1 248 ? -16.777 -12.966 10.737 1.00 4.62 248 VAL A O 1
ATOM 1844 N N . THR A 1 249 ? -18.298 -13.091 9.091 1.00 2.00 249 THR A N 1
ATOM 1845 C CA . THR A 1 249 ? -17.456 -12.409 8.103 1.00 2.07 249 THR A CA 1
ATOM 1846 C C . THR A 1 249 ? -17.638 -10.877 8.136 1.00 3.13 249 THR A C 1
ATOM 1847 O O . THR A 1 249 ? -18.756 -10.382 8.169 1.00 4.30 249 THR A O 1
ATOM 1851 N N . VAL A 1 250 ? -16.531 -10.170 8.131 1.00 2.80 250 VAL A N 1
ATOM 1852 C CA . VAL A 1 250 ? -16.500 -8.716 7.835 1.00 2.65 250 VAL A CA 1
ATOM 1853 C C . VAL A 1 250 ? -15.886 -8.629 6.445 1.00 5.56 250 VAL A C 1
ATOM 1854 O O . VAL A 1 250 ? -14.757 -9.084 6.218 1.00 5.51 250 VAL A O 1
ATOM 1858 N N . THR A 1 251 ? -16.651 -8.109 5.487 1.00 2.00 251 THR A N 1
ATOM 1859 C CA . THR A 1 251 ? -16.254 -8.083 4.125 1.00 3.22 251 THR A CA 1
ATOM 1860 C C . THR A 1 251 ? -15.240 -6.945 3.849 1.00 4.68 251 THR A C 1
ATOM 1861 O O . THR A 1 251 ? -15.102 -5.989 4.631 1.00 3.40 251 THR A O 1
ATOM 1865 N N . GLU A 1 252 ? -14.576 -7.043 2.711 1.00 5.23 252 GLU A N 1
ATOM 1866 C CA . GLU A 1 252 ? -13.721 -5.965 2.213 1.00 3.82 252 GLU A CA 1
ATOM 1867 C C . GLU A 1 252 ? -14.538 -4.654 2.121 1.00 4.11 252 GLU A C 1
ATOM 1868 O O . GLU A 1 252 ? -14.073 -3.594 2.502 1.00 2.67 252 GLU A O 1
ATOM 1874 N N . ASP A 1 253 ? -15.755 -4.739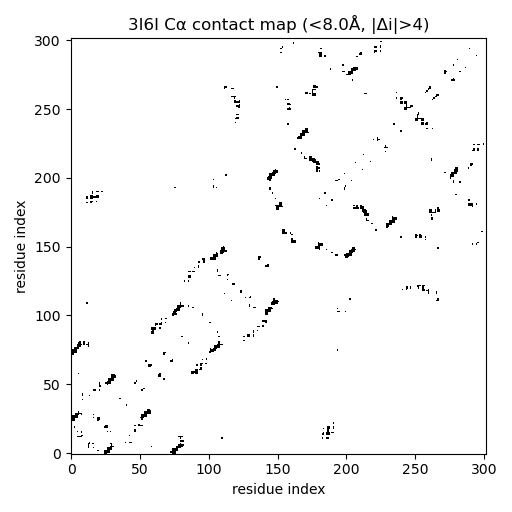 1.612 1.00 3.02 253 ASP A N 1
ATOM 1875 C CA . ASP A 1 253 ? -16.546 -3.531 1.426 1.00 6.79 253 ASP A CA 1
ATOM 1876 C C . ASP A 1 253 ? -16.955 -2.902 2.764 1.00 7.51 253 ASP A C 1
ATOM 1877 O O . ASP A 1 253 ? -17.053 -1.663 2.857 1.00 4.62 253 ASP A O 1
ATOM 1882 N N . ASP A 1 254 ? -17.194 -3.738 3.783 1.00 2.42 254 ASP A N 1
ATOM 1883 C CA . ASP A 1 254 ? -17.390 -3.240 5.166 1.00 3.50 254 ASP A CA 1
ATOM 1884 C C . ASP A 1 254 ? -16.216 -2.355 5.598 1.00 2.00 254 ASP A C 1
ATOM 1885 O O . ASP A 1 254 ? -16.397 -1.255 6.087 1.00 2.78 254 ASP A O 1
ATOM 1890 N N . LEU A 1 255 ? -15.004 -2.842 5.406 1.00 3.65 255 LEU A N 1
ATOM 1891 C CA . LEU A 1 255 ? -13.828 -2.080 5.822 1.00 2.50 255 LEU A CA 1
ATOM 1892 C C . LEU A 1 255 ? -13.650 -0.833 4.962 1.00 2.00 255 LEU A C 1
ATOM 1893 O O . LEU A 1 255 ? -13.282 0.192 5.491 1.00 2.92 255 LEU A O 1
ATOM 1898 N N . LEU A 1 256 ? -13.898 -0.919 3.659 1.00 2.00 256 LEU A N 1
ATOM 1899 C CA . LEU A 1 256 ? -13.770 0.246 2.802 1.00 2.97 256 LEU A CA 1
ATOM 1900 C C . LEU A 1 256 ? -14.807 1.296 3.181 1.00 2.55 256 LEU A C 1
ATOM 1901 O O . LEU A 1 256 ? -14.500 2.459 3.155 1.00 2.00 256 LEU A O 1
ATOM 1906 N N . ALA A 1 257 ? -16.025 0.865 3.551 1.00 2.00 257 ALA A N 1
ATOM 1907 C CA . ALA A 1 257 ? -17.045 1.827 3.991 1.00 3.70 257 ALA A CA 1
ATOM 1908 C C . ALA A 1 257 ? -16.538 2.564 5.220 1.00 2.00 257 ALA A C 1
ATOM 1909 O O . ALA A 1 257 ? -16.697 3.768 5.328 1.00 2.58 257 ALA A O 1
ATOM 1911 N N . ALA A 1 258 ? -15.982 1.842 6.165 1.00 2.00 258 ALA A N 1
ATOM 1912 C CA . ALA A 1 258 ? -15.531 2.421 7.440 1.00 3.53 258 ALA A CA 1
ATOM 1913 C C . ALA A 1 258 ? -14.394 3.416 7.170 1.00 4.28 258 ALA A C 1
ATOM 1914 O O . ALA A 1 258 ? -14.397 4.564 7.666 1.00 3.09 258 ALA A O 1
ATOM 1916 N N . ALA A 1 259 ? -13.457 2.989 6.332 1.00 2.00 259 ALA A N 1
ATOM 1917 C CA . ALA A 1 259 ? -12.374 3.905 5.895 1.00 3.29 259 ALA A CA 1
ATOM 1918 C C . ALA A 1 259 ? -12.881 5.165 5.193 1.00 2.00 259 ALA A C 1
ATOM 1919 O O . ALA A 1 259 ? -12.378 6.252 5.444 1.00 4.44 259 ALA A O 1
ATOM 1921 N N . GLY A 1 260 ? -13.898 5.018 4.358 1.00 2.00 260 GLY A N 1
ATOM 1922 C CA . GLY A 1 260 ? -14.468 6.070 3.570 1.00 3.64 260 GLY A CA 1
ATOM 1923 C C . GLY A 1 260 ? -15.151 7.163 4.358 1.00 3.59 260 GLY A C 1
ATOM 1924 O O . GLY A 1 260 ? -15.370 8.236 3.832 1.00 3.35 260 GLY A O 1
ATOM 1925 N N . GLU A 1 261 ? -15.485 6.908 5.627 1.00 2.79 261 GLU A N 1
ATOM 1926 C CA . GLU A 1 261 ? -16.086 7.965 6.464 1.00 3.83 261 GLU A CA 1
ATOM 1927 C C . GLU A 1 261 ? -15.097 9.041 6.917 1.00 2.62 261 GLU A C 1
ATOM 1928 O O . GLU A 1 261 ? -15.500 10.115 7.327 1.00 3.88 261 GLU A O 1
ATOM 1934 N N . ASN A 1 262 ? -13.814 8.773 6.820 1.00 2.00 262 ASN A N 1
ATOM 1935 C CA . ASN A 1 262 ? -12.801 9.773 7.175 1.00 7.31 262 ASN A CA 1
ATOM 1936 C C . ASN A 1 262 ? -12.932 10.291 8.609 1.00 12.10 262 ASN A C 1
ATOM 1937 O O . ASN A 1 262 ? -12.813 11.512 8.871 1.00 10.37 262 ASN A O 1
ATOM 1942 N N . ILE A 1 263 ? -13.209 9.359 9.524 1.00 8.47 263 ILE A N 1
ATOM 1943 C CA . ILE A 1 263 ? -13.309 9.644 10.954 1.00 12.98 263 ILE A CA 1
ATOM 1944 C C . ILE A 1 263 ? -11.937 9.295 11.543 1.00 11.22 263 ILE A C 1
ATOM 1945 O O . ILE A 1 263 ? -11.495 8.173 11.406 1.00 10.23 263 ILE A O 1
ATOM 1950 N N . ILE A 1 264 ? -11.219 10.271 12.101 1.00 12.10 264 ILE A N 1
ATOM 1951 C CA . ILE A 1 264 ? -9.842 10.035 12.592 1.00 13.06 264 ILE A CA 1
ATOM 1952 C C . ILE A 1 264 ? -9.850 9.779 14.100 1.00 18.08 264 ILE A C 1
ATOM 1953 O O . ILE A 1 264 ? -10.380 10.612 14.840 1.00 21.10 264 ILE A O 1
ATOM 1958 N N . PRO A 1 265 ? -9.200 8.688 14.572 1.00 19.94 265 PRO A N 1
ATOM 1959 C CA . PRO A 1 265 ? -8.370 7.717 13.833 1.00 19.14 265 PRO A CA 1
ATOM 1960 C C . PRO A 1 265 ? -9.062 6.431 13.409 1.00 15.45 265 PRO A C 1
ATOM 1961 O O . PRO A 1 265 ? -8.420 5.597 12.742 1.00 13.94 265 PRO A O 1
ATOM 1965 N N . GLN A 1 266 ? -10.334 6.244 13.767 1.00 11.29 266 GLN A N 1
ATOM 1966 C CA . GLN A 1 266 ? -11.017 4.983 13.444 1.00 11.97 266 GLN A CA 1
ATOM 1967 C C . GLN A 1 266 ? -10.883 4.520 11.976 1.00 8.66 266 GLN A C 1
ATOM 1968 O O . GLN A 1 266 ? -10.624 3.329 11.723 1.00 9.51 266 GLN A O 1
ATOM 1974 N N . SER A 1 267 ? -11.092 5.443 11.036 1.00 4.66 267 SER A N 1
ATOM 1975 C CA . SER A 1 267 ? -11.069 5.142 9.594 1.00 3.29 267 SER A CA 1
ATOM 1976 C C . SER A 1 267 ? -9.637 4.827 9.141 1.00 5.37 267 SER A C 1
ATOM 1977 O O . SER A 1 267 ? -9.430 4.098 8.172 1.00 4.65 267 SER A O 1
ATOM 1980 N N . VAL A 1 268 ? -8.653 5.390 9.833 1.00 5.62 268 VAL A N 1
ATOM 1981 C CA . VAL A 1 268 ? -7.261 5.034 9.576 1.00 6.75 268 VAL A CA 1
ATOM 1982 C C . VAL A 1 268 ? -7.030 3.554 9.908 1.00 9.94 268 VAL A C 1
ATOM 1983 O O . VAL A 1 268 ? -6.423 2.797 9.114 1.00 6.07 268 VAL A O 1
ATOM 1987 N N . VAL A 1 269 ? -7.509 3.138 11.075 1.00 9.45 269 VAL A N 1
ATOM 1988 C CA . VAL A 1 269 ? -7.359 1.756 11.498 1.00 7.48 269 VAL A CA 1
ATOM 1989 C C . VAL A 1 269 ? -8.094 0.840 10.507 1.00 6.82 269 VAL A C 1
ATOM 1990 O O . VAL A 1 269 ? -7.574 -0.229 10.165 1.00 8.99 269 VAL A O 1
ATOM 1994 N N . ALA A 1 270 ? -9.278 1.258 10.036 1.00 5.55 270 ALA A N 1
ATOM 1995 C CA . ALA A 1 270 ? -9.996 0.478 9.034 1.00 5.04 270 ALA A CA 1
ATOM 1996 C C . ALA A 1 270 ? -9.181 0.284 7.726 1.00 3.01 270 ALA A C 1
ATOM 1997 O O . ALA A 1 270 ? -9.081 -0.797 7.142 1.00 2.56 270 ALA A O 1
ATOM 1999 N N . ALA A 1 271 ? -8.587 1.375 7.248 1.00 2.10 271 ALA A N 1
ATOM 2000 C CA . ALA A 1 271 ? -7.763 1.335 6.037 1.00 3.19 271 ALA A CA 1
ATOM 2001 C C . ALA A 1 271 ? -6.568 0.372 6.206 1.00 4.32 271 ALA A C 1
ATOM 2002 O O . ALA A 1 271 ? -6.269 -0.418 5.326 1.00 3.66 271 ALA A O 1
ATOM 2004 N N . PHE A 1 272 ? -5.896 0.420 7.351 1.00 6.10 272 PHE A N 1
ATOM 2005 C CA . PHE A 1 272 ? -4.751 -0.505 7.560 1.00 7.03 272 PHE A CA 1
ATOM 2006 C C . PHE A 1 272 ? -5.193 -1.966 7.735 1.00 4.41 272 PHE A C 1
ATOM 2007 O O . PHE A 1 272 ? -4.516 -2.863 7.252 1.00 5.65 272 PHE A O 1
ATOM 2015 N N . THR A 1 273 ? -6.350 -2.184 8.384 1.00 5.37 273 THR A N 1
ATOM 2016 C CA . THR A 1 273 ? -6.969 -3.535 8.459 1.00 3.25 273 THR A CA 1
ATOM 2017 C C . THR A 1 273 ? -7.201 -4.122 7.063 1.00 2.00 273 THR A C 1
ATOM 2018 O O . THR A 1 273 ? -6.923 -5.301 6.798 1.00 3.78 273 THR A O 1
ATOM 2022 N N . HIS A 1 274 ? -7.770 -3.330 6.171 1.00 2.00 274 HIS A N 1
ATOM 2023 C CA . HIS A 1 274 ? -7.973 -3.715 4.778 1.00 2.16 274 HIS A CA 1
ATOM 2024 C C . HIS A 1 274 ? -6.648 -4.065 4.096 1.00 2.38 274 HIS A C 1
ATOM 2025 O O . HIS A 1 274 ? -6.512 -5.111 3.442 1.00 3.68 274 HIS A O 1
ATOM 2032 N N . ASP A 1 275 ? -5.654 -3.208 4.257 1.00 3.20 275 ASP A N 1
ATOM 2033 C CA . ASP A 1 275 ? -4.367 -3.432 3.622 1.00 2.51 275 ASP A CA 1
ATOM 2034 C C . ASP A 1 275 ? -3.743 -4.766 4.067 1.00 4.04 275 ASP A C 1
ATOM 2035 O O . ASP A 1 275 ? -3.203 -5.512 3.229 1.00 5.73 275 ASP A O 1
ATOM 2040 N N . ILE A 1 276 ? -3.787 -5.021 5.365 1.00 3.52 276 ILE A N 1
ATOM 2041 C CA . ILE A 1 276 ? -3.211 -6.230 5.951 1.00 2.86 276 ILE A CA 1
ATOM 2042 C C . ILE A 1 276 ? -3.990 -7.457 5.583 1.00 4.71 276 ILE A C 1
ATOM 2043 O O . ILE A 1 276 ? -3.401 -8.403 5.040 1.00 4.21 276 ILE A O 1
ATOM 2048 N N . PHE A 1 277 ? -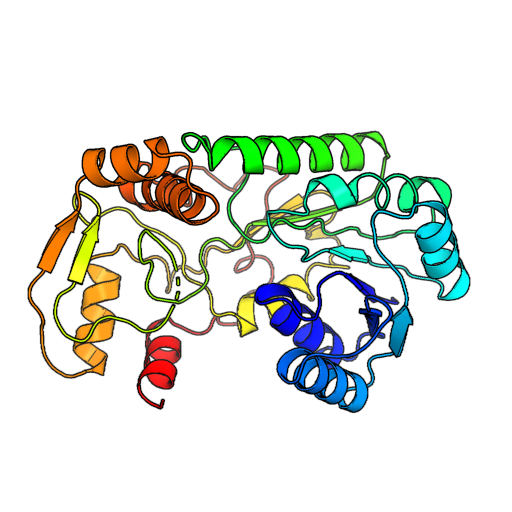5.292 -7.454 5.895 1.00 3.58 277 PHE A N 1
ATOM 2049 C CA . PHE A 1 277 ? -6.087 -8.690 5.901 1.00 4.14 277 PHE A CA 1
ATOM 2050 C C . PHE A 1 277 ? -6.857 -8.974 4.624 1.00 4.15 277 PHE A C 1
ATOM 2051 O O . PHE A 1 277 ? -7.324 -10.107 4.418 1.00 6.06 277 PHE A O 1
ATOM 2059 N N . ILE A 1 278 ? -7.003 -7.969 3.780 1.00 4.32 278 ILE A N 1
ATOM 2060 C CA . ILE A 1 278 ? -7.532 -8.164 2.431 1.00 4.00 278 ILE A CA 1
ATOM 2061 C C . ILE A 1 278 ? -6.407 -8.222 1.399 1.00 5.74 278 ILE A C 1
ATOM 2062 O O . ILE A 1 278 ? -6.370 -9.133 0.580 1.00 5.32 278 ILE A O 1
ATOM 2067 N N . LYS A 1 279 ? -5.479 -7.265 1.430 1.00 4.77 279 LYS A N 1
ATOM 2068 C CA . LYS A 1 279 ? -4.507 -7.142 0.355 1.00 2.52 279 LYS A CA 1
ATOM 2069 C C . LYS A 1 279 ? -3.146 -7.808 0.646 1.00 4.22 279 LYS A C 1
ATOM 2070 O O . LYS A 1 279 ? -2.341 -7.899 -0.244 1.00 5.85 279 LYS A O 1
ATOM 2076 N N . GLY A 1 280 ? -2.913 -8.274 1.869 1.00 4.08 280 GLY A N 1
ATOM 2077 C CA . GLY A 1 280 ? -1.700 -9.017 2.182 1.00 4.41 280 GLY A CA 1
ATOM 2078 C C . GLY A 1 280 ? -0.465 -8.158 2.241 1.00 6.91 280 GLY A C 1
ATOM 2079 O O . GLY A 1 280 ? 0.630 -8.646 1.899 1.00 4.05 280 GLY A O 1
ATOM 2080 N N . CYS A 1 281 ? -0.609 -6.889 2.678 1.00 5.44 281 CYS A N 1
ATOM 2081 C CA . CYS A 1 281 ? 0.522 -5.916 2.591 1.00 8.43 281 CYS A CA 1
ATOM 2082 C C . CYS A 1 281 ? 1.794 -6.299 3.387 1.00 9.78 281 CYS A C 1
ATOM 2083 O O . CYS A 1 281 ? 2.894 -5.841 3.064 1.00 5.75 281 CYS A O 1
ATOM 2086 N N . GLN A 1 282 ? 1.663 -7.100 4.438 1.00 5.12 282 GLN A N 1
ATOM 2087 C CA . GLN A 1 282 ? 2.815 -7.470 5.278 1.00 7.00 282 GLN A CA 1
ATOM 2088 C C . GLN A 1 282 ? 3.629 -8.607 4.671 1.00 8.76 282 GLN A C 1
ATOM 2089 O O . GLN A 1 282 ? 4.802 -8.809 5.035 1.00 7.39 282 GLN A O 1
ATOM 2095 N N . VAL A 1 283 ? 2.993 -9.410 3.826 1.00 4.66 283 VAL A N 1
ATOM 2096 C CA . VAL A 1 283 ? 3.624 -10.653 3.353 1.00 3.95 283 VAL A CA 1
ATOM 2097 C C . VAL A 1 283 ? 3.904 -10.729 1.849 1.00 8.66 283 VAL A C 1
ATOM 2098 O O . VAL A 1 283 ? 4.486 -11.704 1.399 1.00 8.98 283 VAL A O 1
ATOM 2102 N N . ASN A 1 284 ? 3.496 -9.734 1.069 1.00 4.92 284 ASN A N 1
ATOM 2103 C CA . ASN A 1 284 ? 3.499 -9.838 -0.366 1.00 7.35 284 ASN A CA 1
ATOM 2104 C C . ASN A 1 284 ? 4.747 -9.348 -1.098 1.00 6.93 284 ASN A C 1
ATOM 2105 O O . ASN A 1 284 ? 4.693 -9.100 -2.294 1.00 7.92 284 ASN A O 1
ATOM 2110 N N . PHE A 1 285 ? 5.848 -9.184 -0.379 1.00 9.50 285 PHE A N 1
ATOM 2111 C CA . PHE A 1 285 ? 7.106 -8.767 -0.965 1.00 5.40 285 PHE A CA 1
ATOM 2112 C C . PHE A 1 285 ? 8.262 -9.547 -0.370 1.00 7.75 285 PHE A C 1
ATOM 2113 O O . PHE A 1 285 ? 8.206 -10.008 0.767 1.00 6.94 285 PHE A O 1
ATOM 2121 N N . SER A 1 286 ? 9.309 -9.660 -1.170 1.00 7.51 286 SER A N 1
ATOM 2122 C CA . SER A 1 286 ? 10.553 -10.254 -0.771 1.00 9.80 286 SER A CA 1
ATOM 2123 C C . SER A 1 286 ? 11.428 -9.276 0.002 1.00 9.10 286 SER A C 1
ATOM 2124 O O . SER A 1 286 ? 11.455 -8.075 -0.292 1.00 6.79 286 SER A O 1
ATOM 2127 N N . ILE A 1 287 ? 12.177 -9.821 0.955 1.00 10.21 287 ILE A N 1
ATOM 2128 C CA . ILE A 1 287 ? 13.149 -9.024 1.734 1.00 11.67 287 ILE A CA 1
ATOM 2129 C C . ILE A 1 287 ? 14.628 -9.430 1.402 1.00 12.34 287 ILE A C 1
ATOM 2130 O O . ILE A 1 287 ? 15.554 -9.057 2.109 1.00 11.08 287 ILE A O 1
ATOM 2135 N N . ASP A 1 288 ? 14.815 -10.083 0.263 1.00 5.13 288 ASP A N 1
ATOM 2136 C CA . ASP A 1 288 ? 16.114 -10.565 -0.180 1.00 10.62 288 ASP A CA 1
ATOM 2137 C C . ASP A 1 288 ? 17.016 -9.469 -0.755 1.00 12.13 288 ASP A C 1
ATOM 2138 O O . ASP A 1 288 ? 18.203 -9.724 -1.017 1.00 13.09 288 ASP A O 1
ATOM 2140 N N . GLY A 1 289 ? 16.468 -8.281 -0.996 1.00 9.62 289 GLY A N 1
ATOM 2141 C CA . GLY A 1 289 ? 17.256 -7.193 -1.567 1.00 13.88 289 GLY A CA 1
ATOM 2142 C C . GLY A 1 289 ? 18.214 -6.520 -0.605 1.00 12.65 289 GLY A C 1
ATOM 2143 O O . GLY A 1 289 ? 18.101 -6.670 0.621 1.00 12.01 289 GLY A O 1
ATOM 2144 N N . PRO A 1 290 ? 19.145 -5.725 -1.157 1.00 12.50 290 PRO A N 1
ATOM 2145 C CA . PRO A 1 290 ? 20.245 -5.151 -0.387 1.00 14.19 290 PRO A CA 1
ATOM 2146 C C . PRO A 1 290 ? 19.877 -4.044 0.597 1.00 10.75 290 PRO A C 1
ATOM 2147 O O . PRO A 1 290 ? 20.689 -3.735 1.437 1.00 16.63 290 PRO A O 1
ATOM 2151 N N . GLU A 1 291 ? 18.674 -3.466 0.515 1.00 4.66 291 GLU A N 1
ATOM 2152 C CA . GLU A 1 291 ? 18.279 -2.436 1.459 1.00 4.80 291 GLU A CA 1
ATOM 2153 C C . GLU A 1 291 ? 17.323 -2.926 2.538 1.00 5.63 291 GLU A C 1
ATOM 2154 O O . GLU A 1 291 ? 16.846 -2.141 3.341 1.00 5.00 291 GLU A O 1
ATOM 2160 N N . ASP A 1 292 ? 17.002 -4.230 2.530 1.00 4.49 292 ASP A N 1
ATOM 2161 C CA . ASP A 1 292 ? 16.027 -4.821 3.468 1.00 2.22 292 ASP A CA 1
ATOM 2162 C C . ASP A 1 292 ? 16.734 -5.895 4.297 1.00 6.09 292 ASP A C 1
ATOM 2163 O O . ASP A 1 292 ? 17.508 -6.670 3.740 1.00 5.84 292 ASP A O 1
ATOM 2168 N N . VAL A 1 293 ? 16.516 -5.911 5.608 1.00 3.93 293 VAL A N 1
ATOM 2169 C CA . VAL A 1 293 ? 17.013 -6.998 6.456 1.00 4.04 293 VAL A CA 1
ATOM 2170 C C . VAL A 1 293 ? 15.848 -7.520 7.294 1.00 6.91 293 VAL A C 1
ATOM 2171 O O . VAL A 1 293 ? 14.830 -6.818 7.463 1.00 3.97 293 VAL A O 1
ATOM 2175 N N . GLU A 1 294 ? 16.002 -8.734 7.827 1.00 5.53 294 GLU A N 1
ATOM 2176 C CA . GLU A 1 294 ? 14.906 -9.327 8.637 1.00 5.66 294 GLU A CA 1
ATOM 2177 C C . GLU A 1 294 ? 15.410 -9.686 10.036 1.00 3.36 294 GLU A C 1
ATOM 2178 O O . GLU A 1 294 ? 16.476 -10.278 10.195 1.00 3.43 294 GLU A O 1
ATOM 2184 N N A VAL A 1 295 ? 14.638 -9.312 11.041 0.50 5.80 295 VAL A N 1
ATOM 2185 N N B VAL A 1 295 ? 14.658 -9.303 11.067 0.50 6.30 295 VAL A N 1
ATOM 2186 C CA A VAL A 1 295 ? 15.033 -9.457 12.435 0.50 6.37 295 VAL A CA 1
ATOM 2187 C CA B VAL A 1 295 ? 15.106 -9.484 12.461 0.50 7.51 295 VAL A CA 1
ATOM 2188 C C A VAL A 1 295 ? 15.499 -10.832 12.876 0.50 5.91 295 VAL A C 1
ATOM 2189 C C B VAL A 1 295 ? 15.549 -10.867 12.852 0.50 6.86 295 VAL A C 1
ATOM 2190 O O A VAL A 1 295 ? 16.519 -10.949 13.558 0.50 5.86 295 VAL A O 1
ATOM 2191 O O B VAL A 1 295 ? 16.587 -11.029 13.496 0.50 5.80 295 VAL A O 1
ATOM 2198 N N . THR A 1 296 ? 14.756 -11.882 12.518 1.00 5.17 296 THR A N 1
ATOM 2199 C CA . THR A 1 296 ? 15.095 -13.214 12.944 1.00 3.11 296 THR A CA 1
ATOM 2200 C C . THR A 1 296 ? 16.390 -13.755 12.319 1.00 6.73 296 THR A C 1
ATOM 2201 O O . THR A 1 296 ? 17.034 -14.590 12.904 1.00 8.60 296 THR A O 1
ATOM 2205 N N . THR A 1 297 ? 16.777 -13.258 11.151 1.00 6.95 297 THR A N 1
ATOM 2206 C CA . THR A 1 297 ? 18.070 -13.658 10.564 1.00 4.68 297 THR A CA 1
ATOM 2207 C C . THR A 1 297 ? 19.220 -12.769 11.058 1.00 3.29 297 THR A C 1
ATOM 2208 O O . THR A 1 297 ? 20.368 -13.228 11.127 1.00 3.96 297 THR A O 1
ATOM 2212 N N . LEU A 1 298 ? 18.924 -11.533 11.452 1.00 3.45 298 LEU A N 1
ATOM 2213 C CA . LEU A 1 298 ? 19.906 -10.676 12.128 1.00 4.28 298 LEU A CA 1
ATOM 2214 C C . LEU A 1 298 ? 20.327 -11.252 13.464 1.00 6.22 298 LEU A C 1
ATOM 2215 O O . LEU A 1 298 ? 21.492 -11.144 13.831 1.00 3.38 298 LEU A O 1
ATOM 2220 N N . TYR A 1 299 ? 19.360 -11.807 14.214 1.00 4.19 299 TYR A N 1
ATOM 2221 C CA . TYR A 1 299 ? 19.578 -12.164 15.619 1.00 2.05 299 TYR A CA 1
ATOM 2222 C C . TYR A 1 299 ? 19.163 -13.616 15.812 1.00 6.96 299 TYR A C 1
ATOM 2223 O O . TYR A 1 299 ? 18.122 -13.922 16.372 1.00 5.16 299 TYR A O 1
ATOM 2232 N N . PRO A 1 300 ? 19.948 -14.531 15.244 1.00 7.31 300 PRO A N 1
ATOM 2233 C CA . PRO A 1 300 ? 19.564 -15.949 15.306 1.00 9.20 300 PRO A CA 1
ATOM 2234 C C . PRO A 1 300 ? 19.608 -16.518 16.724 1.00 5.48 300 PRO A C 1
ATOM 2235 O O . PRO A 1 300 ? 20.357 -16.038 17.581 1.00 4.81 300 PRO A O 1
ATOM 2239 N N . GLU A 1 301 ? 18.804 -17.550 16.948 1.00 6.45 301 GLU A N 1
ATOM 2240 C CA . GLU A 1 301 ? 18.754 -18.230 18.254 1.00 7.69 301 GLU A CA 1
ATOM 2241 C C . GLU A 1 301 ? 18.354 -17.272 19.406 1.00 8.55 301 GLU A C 1
ATOM 2242 O O . GLU A 1 301 ? 18.901 -17.320 20.536 1.00 10.26 301 GLU A O 1
ATOM 2248 N N . ASP A 1 302 ? 17.426 -16.388 19.079 1.00 12.63 302 ASP A N 1
ATOM 2249 C CA . ASP A 1 302 ? 16.908 -15.390 20.015 1.00 6.74 302 ASP A CA 1
ATOM 2250 C C . ASP A 1 302 ? 15.404 -15.304 19.771 1.00 5.10 302 ASP A C 1
ATOM 2251 O O . ASP A 1 302 ? 14.899 -14.436 19.047 1.00 6.49 302 ASP A O 1
ATOM 2256 N N . SER A 1 303 ? 14.703 -16.254 20.366 1.00 6.46 303 SER A N 1
ATOM 2257 C CA . SER A 1 303 ? 13.293 -16.503 20.068 1.00 7.89 303 SER A CA 1
ATOM 2258 C C . SER A 1 303 ? 12.363 -15.341 20.403 1.00 7.86 303 SER A C 1
ATOM 2259 O O . SER A 1 303 ? 12.515 -14.694 21.425 1.00 9.32 303 SER A O 1
ATOM 2262 N N . PHE A 1 304 ? 11.392 -15.135 19.524 1.00 7.54 304 PHE A N 1
ATOM 2263 C CA . PHE A 1 304 ? 10.301 -14.198 19.735 1.00 6.55 304 PHE A CA 1
ATOM 2264 C C . PHE A 1 304 ? 9.282 -14.863 20.626 1.00 7.16 304 PHE A C 1
ATOM 2265 O O . PHE A 1 304 ? 9.025 -16.056 20.490 1.00 6.03 304 PHE A O 1
ATOM 2273 N N . ARG A 1 305 ? 8.669 -14.084 21.518 1.00 3.33 305 ARG A N 1
ATOM 2274 C CA . ARG A 1 305 ? 7.482 -14.549 22.246 1.00 7.80 305 ARG A CA 1
ATOM 2275 C C . ARG A 1 305 ? 6.383 -14.953 21.244 1.00 2.21 305 ARG A C 1
ATOM 2276 O O . ARG A 1 305 ? 6.105 -14.241 20.279 1.00 6.74 305 ARG A O 1
ATOM 2284 N N . THR A 1 306 ? 5.759 -16.101 21.471 1.00 4.29 306 THR A N 1
ATOM 2285 C CA . THR A 1 306 ? 4.692 -16.540 20.623 1.00 4.00 306 THR A CA 1
ATOM 2286 C C . THR A 1 306 ? 3.376 -15.837 21.005 1.00 6.29 306 THR A C 1
ATOM 2287 O O . THR A 1 306 ? 3.181 -15.350 22.147 1.00 6.88 306 THR A O 1
ATOM 2291 N N . VAL A 1 307 ? 2.442 -15.902 20.078 1.00 3.43 307 VAL A N 1
ATOM 2292 C CA . VAL A 1 307 ? 1.091 -15.343 20.269 1.00 3.87 307 VAL A CA 1
ATOM 2293 C C . VAL A 1 307 ? 0.358 -16.064 21.385 1.00 7.24 307 VAL A C 1
ATOM 2294 O O . VAL A 1 307 ? -0.318 -15.445 22.224 1.00 8.96 307 VAL A O 1
ATOM 2298 N N . GLU A 1 308 ? 0.505 -17.387 21.421 1.00 7.69 308 GLU A N 1
ATOM 2299 C CA . GLU A 1 308 ? -0.013 -18.185 22.531 1.00 9.17 308 GLU A CA 1
ATOM 2300 C C . GLU A 1 308 ? 0.423 -17.629 23.875 1.00 6.93 308 GLU A C 1
ATOM 2301 O O . GLU A 1 308 ? -0.426 -17.445 24.738 1.00 7.02 308 GLU A O 1
ATOM 2304 N N . GLU A 1 309 ? 1.713 -17.347 24.027 1.00 2.00 309 GLU A N 1
ATOM 2305 C CA . GLU A 1 309 ? 2.232 -16.778 25.263 1.00 2.00 309 GLU A CA 1
ATOM 2306 C C . GLU A 1 309 ? 1.568 -15.430 25.523 1.00 2.00 309 GLU A C 1
ATOM 2307 O O . GLU A 1 309 ? 1.077 -15.173 26.622 1.00 2.00 309 GLU A O 1
ATOM 2310 N N . CYS A 1 310 ? 1.552 -14.574 24.505 1.00 2.00 310 CYS A N 1
ATOM 2311 C CA . CYS A 1 310 ? 0.921 -13.246 24.631 1.00 2.00 310 CYS A CA 1
ATOM 2312 C C . CYS A 1 310 ? -0.546 -13.315 25.057 1.00 2.00 310 CYS A C 1
ATOM 2313 O O . CYS A 1 310 ? -0.979 -12.573 25.945 1.00 2.00 310 CYS A O 1
ATOM 2316 N N . PHE A 1 311 ? -1.304 -14.180 24.387 1.00 2.00 311 PHE A N 1
ATOM 2317 C CA . PHE A 1 311 ? -2.724 -14.374 24.689 1.00 2.00 311 PHE A CA 1
ATOM 2318 C C . PHE A 1 311 ? -2.891 -14.925 26.113 1.00 2.00 311 PHE A C 1
ATOM 2319 O O . PHE A 1 311 ? -3.854 -14.588 26.804 1.00 2.00 311 PHE A O 1
ATOM 2327 N N . GLY A 1 312 ? -1.931 -15.744 26.546 1.00 2.00 312 GLY A N 1
ATOM 2328 C CA . GLY A 1 312 ? -1.853 -16.193 27.941 1.00 2.00 312 GLY A CA 1
ATOM 2329 C C . GLY A 1 312 ? -1.893 -15.091 28.998 1.00 2.00 312 GLY A C 1
ATOM 2330 O O . GLY A 1 312 ? -2.552 -15.252 30.027 1.00 2.00 312 GLY A O 1
ATOM 2331 N N . GLU A 1 313 ? -1.215 -13.966 28.765 1.00 2.11 313 GLU A N 1
ATOM 2332 C CA . GLU A 1 313 ? -1.276 -12.864 29.735 1.00 3.73 313 GLU A CA 1
ATOM 2333 C C . GLU A 1 313 ? -2.554 -12.014 29.619 1.00 4.34 313 GLU A C 1
ATOM 2334 O O . GLU A 1 313 ? -2.980 -11.435 30.614 1.00 2.00 313 GLU A O 1
ATOM 2340 N N . TYR A 1 314 ? -3.174 -11.949 28.436 1.00 2.00 314 TYR A N 1
ATOM 2341 C CA . TYR A 1 314 ? -4.518 -11.363 28.312 1.00 3.43 314 TYR A CA 1
ATOM 2342 C C . TYR A 1 314 ? -5.517 -12.158 29.157 1.00 4.00 314 TYR A C 1
ATOM 2343 O O . TYR A 1 314 ? -6.420 -11.583 29.755 1.00 4.96 314 TYR A O 1
ATOM 2352 N N . ILE A 1 315 ? -5.351 -13.482 29.175 1.00 5.73 315 ILE A N 1
ATOM 2353 C CA . ILE A 1 315 ? -6.153 -14.373 30.016 1.00 7.13 315 ILE A CA 1
ATOM 2354 C C . ILE A 1 315 ? -5.962 -14.028 31.489 1.00 6.68 315 ILE A C 1
ATOM 2355 O O . ILE A 1 315 ? -6.939 -13.936 32.226 1.00 7.17 315 ILE A O 1
ATOM 2358 N N . VAL A 1 316 ? -4.718 -13.813 31.915 1.00 6.20 316 VAL A N 1
ATOM 2359 C CA . VAL A 1 316 ? -4.449 -13.297 33.258 1.00 6.91 316 VAL A CA 1
ATOM 2360 C C . VAL A 1 316 ? -4.659 -11.759 33.335 1.00 8.93 316 VAL A C 1
ATOM 2361 O O . VAL A 1 316 ? -3.705 -10.990 33.470 1.00 10.84 316 VAL A O 1
ATOM 2365 N N . LYS A 1 317 ? -5.919 -11.327 33.262 1.00 8.84 317 LYS A N 1
ATOM 2366 C CA . LYS A 1 317 ? -6.280 -9.914 33.382 1.00 8.53 317 LYS A CA 1
ATOM 2367 C C . LYS A 1 317 ? -7.549 -9.761 34.199 1.00 8.41 317 LYS A C 1
ATOM 2368 O O . LYS A 1 317 ? -8.615 -10.197 33.774 1.00 10.31 317 LYS A O 1
#

CATH classification: 3.40.50.720 (+1 more: 3.90.25.10)

Organism: Vitis vinifera (NCBI:txid29760)

B-factor: mean 9.53, std 6.79, range [2.0, 43.15]

Radius of gyration: 19.31 Å; Cα contacts (8 Å, |Δi|>4): 619; chains: 1; bounding box: 46×49×40 Å

Secondary structure (DSSP, 8-state):
--EEEE-TTSHHHHHHHHHHHHTT--EEEEE-SS---HHHHHHHHHHHHTT-EEEE--TT-HHHHHHHHHHTT--EEEE---GGGGGGHHHHHHHHHHH---SEEE-S--SS-TTT--PPTTHHHHHHHHHHHHHHHHHTT--BEEEE--EESS---S---PPPSS-EEEETTS---EEEE-HHHHHHHHHHHTT-GGGTTEEEE---GGGEE-HHHHHHHHHHHHTS---EEEE-HHHHHHHHHT--TTHHHHHHHHHHHHTT-TTTSS---STTEEEHHHHSTT-PPPPHHHHHHHHH--

InterPro domains:
  IPR008030 NmrA-like domain [PF05368] (10-309)
  IPR036291 NAD(P)-binding domain superfamily [SSF51735] (10-259)
  IPR045312 Phenylcoumaran benzylic ether reductase-like [cd05259] (12-310)
  IPR050608 NmrA-type oxidoreductase, Isoflavone reductase subfamily [PTHR43349] (10-311)

Sequence (302 aa):
GRVLIAGATGFIGQFVATASLDAHHRPTYILARPGPRSPSKAKIFKALEDKGAIIVYGLINEQEAMEKILKEHEIDIIVVSTVGGESILDQIALVKKAMKAVGTIKRFLPSEFGHDVNRADPVEPGLNMYREKRRVRQLVEESGIIPFTYICCNSIASSWPYYNNVLPPTDFFQIYGDDGNNVKAYFVAGTDIGKFTMKKTVDDVRTLNKSVHFRPSCNCLLNIINELASVWEKKIGRTLPRVTVTEDDLLAAAGENIIPQSVVAAFTHDIFIKGCQVNFSIDGPEDVEVVTTLYPEDSFRTVEECFGEYIVK

Solvent-accessible surface area: 13274 Å² total; per-residue (Å²): 68,86,0,1,0,3,25,1,55,28,131,32,0,47,59,0,0,42,15,0,17,84,49,166,43,66,2,14,0,16,2,176,83,62,114,99,64,119,72,19,46,67,32,13,28,51,4,85,134,97,49,10,79,27,7,128,7,47,11,75,80,60,142,35,0,45,76,18,2,102,94,47,116,2,34,6,0,0,0,14,22,33,29,153,23,1,76,54,2,45,18,1,0,94,0,0,111,64,26,61,74,10,119,14,0,0,3,8,8,23,17,15,8,2,93,107,7,91,2,45,74,12,0,38,63,36,8,102,40,24,69,108,2,9,72,26,0,87,136,18,62,12,35,20,0,6,0,2,1,15,22,41,5,23,8,24,73,90,67,82,70,68,8,12,92,91,82,0,63,10,2,22,101,2,104,30,74,0,24,1,0,3,8,68,5,1,0,79,0,0,2,70,0,2,91,20,124,104,0,64,61,51,12,0,3,0,37,5,94,107,2,28,21,9,1,46,68,1,0,48,23,12,20,107,88,44,69,129,111,11,88,93,63,88,18,63,72,103,75,1,58,66,25,2,53,118,97,93,116,81,81,2,10,39,0,0,37,7,4,3,15,5,43,85,6,8,2,53,101,35,78,33,99,32,123,119,17,29,16,0,46,103,11,30,94,188,45,102,23,81,51,4,55,72,6,0,19,98,66,59,131,127